Protein AF-A0A6C0D2P3-F1 (afdb_monomer_lite)

Radius of gyration: 23.9 Å; chains: 1; bounding box: 103×38×56 Å

Foldseek 3Di:
DVVVLVVQVVCCVQFQKDKQQDDDPVLLVQCVVQDDPQKGFVQSNVCSCPVPNVVRHSFDAKDFFKKAKAKPDDQLVLLAWDFQKDAQEPDQAAQWKKKKAWQAWFKKKWQTPQRGPPDPDLVNSVVRIDIDTDHGGMMMMGGRRIIMHTADPDPDPITIMMMTGRMGSHPVSCVVALVQEEEEAPADPDDDPSVPSVVQRVPVVSSVVNRSVCSVCNSVVNNCLVVLRDADSVSNHNHMYGYDHAAEDEDDNRDMDGHGHIYTDDDHHYDYHDSVVSVVVVVVVVVVVVVVVVVVVVVVVVVDPDPDDDPDDD

Secondary structure (DSSP, 8-state):
-HHHHHHHHHHHHHHSEEEEE---HHHHHHHHHTEETTEEEHHHHHHHIIIIIGGGSS-SS-B-SEEEEEES---GGGGS-B-SSEE-SS-SS-S-EEEEEESS-EEEEE-TTTTSSS---HHHHHHT-EEEEE-TTEEEEEETTS-EEEE-----S--EEEEEEEEBSSHHHHHHHGGGEEEEE---SS---HHHHHHHHTSHHHHHHHHHHHHHHHHTT-HHHHTT-PPPHHHHTT-EEEEE-S-EEE--TT-EEETT-EEE-S--EEEE--HHHHHHHHHHHHHHHHHHHHHHHHHHHHH-----------

pLDDT: mean 83.16, std 13.75, range [44.44, 97.75]

Structure (mmCIF, N/CA/C/O backbone):
data_AF-A0A6C0D2P3-F1
#
_entry.id   AF-A0A6C0D2P3-F1
#
loop_
_atom_site.group_PDB
_atom_site.id
_atom_site.type_symbol
_atom_site.label_atom_id
_atom_site.label_alt_id
_atom_site.label_comp_id
_atom_site.label_asym_id
_atom_site.label_entity_id
_atom_site.label_seq_id
_atom_site.pdbx_PDB_ins_code
_atom_site.Cartn_x
_atom_site.Cartn_y
_atom_site.Cartn_z
_atom_site.occupancy
_atom_site.B_iso_or_equiv
_atom_site.auth_seq_id
_atom_site.auth_comp_id
_atom_site.auth_asym_id
_atom_site.auth_atom_id
_atom_site.pdbx_PDB_model_num
ATOM 1 N N . MET A 1 1 ? -29.251 4.989 -2.267 1.00 52.31 1 MET A N 1
ATOM 2 C CA . MET A 1 1 ? -28.031 4.240 -1.897 1.00 52.31 1 MET A CA 1
ATOM 3 C C . MET A 1 1 ? -27.297 3.735 -3.136 1.00 52.31 1 MET A C 1
ATOM 5 O O . MET A 1 1 ? -26.172 4.167 -3.321 1.00 52.31 1 MET A O 1
ATOM 9 N N . ILE A 1 2 ? -27.954 3.018 -4.060 1.00 51.31 2 ILE A N 1
ATOM 10 C CA . ILE A 1 2 ? -27.353 2.500 -5.317 1.00 51.31 2 ILE A CA 1
ATOM 11 C C . ILE A 1 2 ? -26.638 3.572 -6.176 1.00 51.31 2 ILE A C 1
ATOM 13 O O . ILE A 1 2 ? -25.577 3.322 -6.739 1.00 51.31 2 ILE A O 1
ATOM 17 N N . SER A 1 3 ? -27.172 4.797 -6.269 1.00 58.03 3 SER A N 1
ATOM 18 C CA . SER A 1 3 ? -26.536 5.876 -7.046 1.00 58.03 3 SER A CA 1
ATOM 19 C C . SER A 1 3 ? -25.219 6.385 -6.449 1.00 58.03 3 SER A C 1
ATOM 21 O O . SER A 1 3 ? -24.382 6.892 -7.187 1.00 58.03 3 SER A O 1
ATOM 23 N N . ASN A 1 4 ? -25.027 6.258 -5.132 1.00 66.56 4 ASN A N 1
ATOM 24 C CA . ASN A 1 4 ? -23.828 6.740 -4.447 1.00 66.56 4 ASN A CA 1
ATOM 25 C C . ASN A 1 4 ? -22.686 5.715 -4.531 1.00 66.56 4 ASN A C 1
ATOM 27 O O . ASN A 1 4 ? -21.549 6.089 -4.789 1.00 66.56 4 ASN A O 1
ATOM 31 N N . GLU A 1 5 ? -23.005 4.424 -4.410 1.00 70.25 5 GLU A N 1
ATOM 32 C CA . GLU A 1 5 ? -22.042 3.324 -4.582 1.00 70.25 5 GLU A CA 1
ATOM 33 C C . GLU A 1 5 ? -21.473 3.292 -6.005 1.00 70.25 5 GLU A C 1
ATOM 35 O O . GLU A 1 5 ? -20.258 3.248 -6.190 1.00 70.25 5 GLU A O 1
ATOM 40 N N . ASN A 1 6 ? -22.338 3.423 -7.018 1.00 75.31 6 ASN A N 1
ATOM 41 C CA . ASN A 1 6 ? -21.899 3.493 -8.412 1.00 75.31 6 ASN A CA 1
ATOM 42 C C . ASN A 1 6 ? -20.972 4.693 -8.664 1.00 75.31 6 ASN A C 1
ATOM 44 O O . ASN A 1 6 ? -19.999 4.574 -9.406 1.00 75.31 6 ASN A O 1
ATOM 48 N N . ASN A 1 7 ? -21.231 5.835 -8.021 1.00 83.25 7 ASN A N 1
ATOM 49 C CA . ASN A 1 7 ? -20.354 7.000 -8.119 1.00 83.25 7 ASN A CA 1
ATOM 50 C C . ASN A 1 7 ? -18.993 6.753 -7.451 1.00 83.25 7 ASN A C 1
ATOM 52 O O . ASN A 1 7 ? -17.970 7.062 -8.054 1.00 83.25 7 ASN A O 1
ATOM 56 N N . GLN A 1 8 ? -18.958 6.137 -6.267 1.00 86.50 8 GLN A N 1
ATOM 57 C CA . GLN A 1 8 ? -17.707 5.814 -5.567 1.00 86.50 8 GLN A CA 1
ATOM 58 C C . GLN A 1 8 ? -16.847 4.801 -6.336 1.00 86.50 8 GLN A C 1
ATOM 60 O O . GLN A 1 8 ? -15.631 4.961 -6.431 1.00 86.50 8 GLN A O 1
ATOM 65 N N . ILE A 1 9 ? -17.462 3.779 -6.937 1.00 86.81 9 ILE A N 1
ATOM 66 C CA . ILE A 1 9 ? -16.747 2.817 -7.789 1.00 86.81 9 ILE A CA 1
ATOM 67 C C . ILE A 1 9 ? -16.190 3.515 -9.038 1.00 86.81 9 ILE A C 1
ATOM 69 O O . ILE A 1 9 ? -15.047 3.274 -9.429 1.00 86.81 9 ILE A O 1
ATOM 73 N N . ASN A 1 10 ? -16.959 4.422 -9.647 1.00 86.81 10 ASN A N 1
ATOM 74 C CA . ASN A 1 10 ? -16.486 5.210 -10.785 1.00 86.81 10 ASN A CA 1
ATOM 75 C C . ASN A 1 10 ? -15.302 6.115 -10.410 1.00 86.81 10 ASN A C 1
ATOM 77 O O . ASN A 1 10 ? -14.339 6.204 -11.172 1.00 86.81 10 ASN A O 1
ATOM 81 N N . GLU A 1 11 ? -15.331 6.748 -9.235 1.00 88.94 11 GLU A N 1
ATOM 82 C CA . GLU A 1 11 ? -14.204 7.535 -8.720 1.00 88.94 11 GLU A CA 1
ATOM 83 C C . GLU A 1 11 ? -12.962 6.669 -8.474 1.00 88.94 11 GLU A C 1
ATOM 85 O O . GLU A 1 11 ? -11.873 7.033 -8.922 1.00 88.94 11 GLU A O 1
ATOM 90 N N . LEU A 1 12 ? -13.117 5.491 -7.859 1.00 91.81 12 LEU A N 1
ATOM 91 C CA . LEU A 1 12 ? -12.025 4.526 -7.692 1.00 91.81 12 LEU A CA 1
ATOM 92 C C . LEU A 1 12 ? -11.403 4.127 -9.033 1.00 91.81 12 LEU A C 1
ATOM 94 O O . LEU A 1 12 ? -10.182 4.053 -9.147 1.00 91.81 12 LEU A O 1
ATOM 98 N N . ASN A 1 13 ? -12.224 3.884 -10.053 1.00 88.62 13 ASN A N 1
ATOM 99 C CA . ASN A 1 13 ? -11.738 3.472 -11.367 1.00 88.62 13 ASN A CA 1
ATOM 100 C C . ASN A 1 13 ? -10.995 4.603 -12.091 1.00 88.62 13 ASN A C 1
ATOM 102 O O . ASN A 1 13 ? -9.934 4.361 -12.671 1.00 88.62 13 ASN A O 1
ATOM 106 N N . ASN A 1 14 ? -11.514 5.831 -12.022 1.00 87.94 14 ASN A N 1
ATOM 107 C CA . ASN A 1 14 ? -10.971 6.977 -12.752 1.00 87.94 14 ASN A CA 1
ATOM 108 C C . ASN A 1 14 ? -9.787 7.632 -12.031 1.00 87.94 14 ASN A C 1
ATOM 110 O O . ASN A 1 14 ? -8.723 7.813 -12.621 1.00 87.94 14 ASN A O 1
ATOM 114 N N . ASN A 1 15 ? -9.955 7.963 -10.751 1.00 90.81 15 ASN A N 1
ATOM 115 C CA . ASN A 1 15 ? -8.961 8.701 -9.968 1.00 90.81 15 ASN A CA 1
ATOM 116 C C . ASN A 1 15 ? -7.997 7.771 -9.230 1.00 90.81 15 ASN A C 1
ATOM 118 O O . ASN A 1 15 ? -6.890 8.179 -8.878 1.00 90.81 15 ASN A O 1
ATOM 122 N N . GLY A 1 16 ? -8.405 6.519 -9.010 1.00 94.44 16 GLY A N 1
ATOM 123 C CA . GLY A 1 16 ? -7.619 5.529 -8.284 1.00 94.44 16 GLY A CA 1
ATOM 124 C C . GLY A 1 16 ? -7.839 5.556 -6.777 1.00 94.44 16 GLY A C 1
ATOM 125 O O . GLY A 1 16 ? -7.216 4.753 -6.092 1.00 94.44 16 GLY A O 1
ATOM 126 N N . TYR A 1 17 ? -8.685 6.444 -6.243 1.00 96.62 17 TYR A N 1
ATOM 127 C CA . TYR A 1 17 ? -8.957 6.542 -4.807 1.00 96.62 17 TYR A CA 1
ATOM 128 C C . TYR A 1 17 ? -10.324 7.166 -4.493 1.00 96.62 17 TYR A C 1
ATOM 130 O O . TYR A 1 17 ? -10.870 7.905 -5.310 1.00 96.62 17 TYR A O 1
ATOM 138 N N . ILE A 1 18 ? -10.826 6.899 -3.284 1.00 96.06 18 ILE A N 1
ATOM 139 C CA . ILE A 1 18 ? -11.987 7.545 -2.651 1.00 96.06 18 ILE A CA 1
ATOM 140 C C . ILE A 1 18 ? -11.742 7.750 -1.152 1.00 96.06 18 ILE A C 1
ATOM 142 O O . ILE A 1 18 ? -10.929 7.054 -0.538 1.00 96.06 18 ILE A O 1
ATOM 146 N N . ILE A 1 19 ? -12.490 8.679 -0.552 1.00 94.56 19 ILE A N 1
ATOM 147 C CA . ILE A 1 19 ? -12.529 8.895 0.900 1.00 94.56 19 ILE A CA 1
ATOM 148 C C . ILE A 1 19 ? -13.936 8.587 1.408 1.00 94.56 19 ILE A C 1
ATOM 150 O O . ILE A 1 19 ? -14.927 9.105 0.896 1.00 94.56 19 ILE A O 1
ATOM 154 N N . ILE A 1 20 ? -14.008 7.776 2.453 1.00 92.56 20 ILE A N 1
ATOM 155 C CA . ILE A 1 20 ? -15.227 7.332 3.112 1.00 92.56 20 ILE A CA 1
ATOM 156 C C . ILE A 1 20 ? -15.177 7.839 4.559 1.00 92.56 20 ILE A C 1
ATOM 158 O O . ILE A 1 20 ? -14.355 7.407 5.363 1.00 92.56 20 ILE A O 1
ATOM 162 N N . LYS A 1 21 ? -16.041 8.800 4.892 1.00 80.12 21 LYS A N 1
ATOM 163 C CA . LYS A 1 21 ? -16.046 9.487 6.195 1.00 80.12 21 LYS A CA 1
ATOM 164 C C . LYS A 1 21 ? -17.095 8.884 7.123 1.00 80.12 21 LYS A C 1
ATOM 166 O O . LYS A 1 21 ? -18.214 9.396 7.183 1.00 80.12 21 LYS A O 1
ATOM 171 N N . THR A 1 22 ? -16.797 7.750 7.760 1.00 75.00 22 THR A N 1
ATOM 172 C CA . THR A 1 22 ? -17.884 6.895 8.280 1.00 75.00 22 THR A CA 1
ATOM 173 C C . THR A 1 22 ? -17.711 6.269 9.653 1.00 75.00 22 THR A C 1
ATOM 175 O O . THR A 1 22 ? -18.726 5.804 10.171 1.00 75.00 22 THR A O 1
ATOM 178 N N . LEU A 1 23 ? -16.517 6.214 10.258 1.00 93.19 23 LEU A N 1
ATOM 179 C CA . LEU A 1 23 ? -16.415 5.545 11.559 1.00 93.19 23 LEU A CA 1
ATOM 180 C C . LEU A 1 23 ? -16.938 6.412 12.708 1.00 93.19 23 LEU A C 1
ATOM 182 O O . LEU A 1 23 ? -16.449 7.520 12.948 1.00 93.19 23 LEU A O 1
ATOM 186 N N . SER A 1 24 ? -17.886 5.868 13.469 1.00 94.44 24 SER A N 1
ATOM 187 C CA . SER A 1 24 ? -18.382 6.460 14.710 1.00 94.44 24 SER A CA 1
ATOM 188 C C . SER A 1 24 ? -17.281 6.512 15.775 1.00 94.44 24 SER A C 1
ATOM 190 O O . SER A 1 24 ? -16.264 5.820 15.700 1.00 94.44 24 SER A O 1
ATOM 192 N N . LYS A 1 25 ? -17.478 7.317 16.823 1.00 94.62 25 LYS A N 1
ATOM 193 C CA . LYS A 1 25 ? -16.515 7.393 17.934 1.00 94.62 25 LYS A CA 1
ATOM 194 C C . LYS A 1 25 ? -16.388 6.065 18.683 1.00 94.62 25 LYS A C 1
ATOM 196 O O . LYS A 1 25 ? -15.322 5.763 19.212 1.00 94.62 25 LYS A O 1
ATOM 201 N N . GLU A 1 26 ? -17.463 5.295 18.764 1.00 95.88 26 GLU A N 1
ATOM 202 C CA . GLU A 1 26 ? -17.512 3.972 19.381 1.00 95.88 26 GLU A CA 1
ATOM 203 C C . GLU A 1 26 ? -16.733 2.958 18.541 1.00 95.88 26 GLU A C 1
ATOM 205 O O . GLU A 1 26 ? -15.882 2.256 19.083 1.00 95.88 26 GLU A O 1
ATOM 210 N N . GLU A 1 27 ? -16.943 2.957 17.221 1.00 96.31 27 GLU A N 1
ATOM 211 C CA . GLU A 1 27 ? -16.191 2.120 16.277 1.00 96.31 27 GLU A CA 1
ATOM 212 C C . GLU A 1 27 ? -14.689 2.453 16.339 1.00 96.31 27 GLU A C 1
ATOM 214 O O . GLU A 1 27 ? -13.846 1.564 16.455 1.00 96.31 27 GLU A O 1
ATOM 219 N N . GLN A 1 28 ? -14.337 3.744 16.380 1.00 95.88 28 GLN A N 1
ATOM 220 C CA . GLN A 1 28 ? -12.952 4.191 16.559 1.00 95.88 28 GLN A CA 1
ATOM 221 C C . GLN A 1 28 ? -12.351 3.709 17.888 1.00 95.88 28 GLN A C 1
ATOM 223 O O . GLN A 1 28 ? -11.219 3.227 17.912 1.00 95.88 28 GLN A O 1
ATOM 228 N N . LYS A 1 29 ? -13.089 3.803 19.004 1.00 95.88 29 LYS A N 1
ATOM 229 C CA . LYS A 1 29 ? -12.637 3.286 20.309 1.00 95.88 29 LYS A CA 1
ATOM 230 C C . LYS A 1 29 ? -12.406 1.778 20.269 1.00 95.88 29 LYS A C 1
ATOM 232 O O . LYS A 1 29 ? -11.424 1.317 20.847 1.00 95.88 29 LYS A O 1
ATOM 237 N N . TYR A 1 30 ? -13.270 1.031 19.583 1.00 96.31 30 TYR A N 1
ATOM 238 C CA . TYR A 1 30 ? -13.096 -0.407 19.399 1.00 96.31 30 TYR A CA 1
ATOM 239 C C . TYR A 1 30 ? -11.808 -0.708 18.623 1.00 96.31 30 TYR A C 1
ATOM 241 O O . TYR A 1 30 ? -10.950 -1.435 19.126 1.00 96.31 30 TYR A O 1
ATOM 249 N N . GLY A 1 31 ? -11.605 -0.078 17.461 1.00 94.75 31 GLY A N 1
ATOM 250 C CA . GLY A 1 31 ? -10.377 -0.238 16.674 1.00 94.75 31 GLY A CA 1
ATOM 251 C C . GLY A 1 31 ? -9.113 0.105 17.472 1.00 94.75 31 GLY A C 1
ATOM 252 O O . GLY A 1 31 ? -8.130 -0.634 17.448 1.00 94.75 31 GLY A O 1
ATOM 253 N N . LEU A 1 32 ? -9.162 1.169 18.278 1.00 94.88 32 LEU A N 1
ATOM 254 C CA . LEU A 1 32 ? -8.065 1.555 19.167 1.00 94.88 32 LEU A CA 1
ATOM 255 C C . LEU A 1 32 ? -7.811 0.554 20.301 1.00 94.88 32 LEU A C 1
ATOM 257 O O . LEU A 1 32 ? -6.662 0.403 20.714 1.00 94.88 32 LEU A O 1
ATOM 261 N N . SER A 1 33 ? -8.841 -0.141 20.789 1.00 95.19 33 SER A N 1
ATOM 262 C CA . SER A 1 33 ? -8.709 -1.130 21.869 1.00 95.19 33 SER A CA 1
ATOM 263 C C . SER A 1 33 ? -7.913 -2.377 21.465 1.00 95.19 33 SER A C 1
ATOM 265 O O . SER A 1 33 ? -7.391 -3.086 22.327 1.00 95.19 33 SER A O 1
ATOM 267 N N . CYS A 1 34 ? -7.757 -2.606 20.155 1.00 94.38 34 CYS A N 1
ATOM 268 C CA . CYS A 1 34 ? -6.918 -3.668 19.607 1.00 94.38 34 CYS A CA 1
ATOM 269 C C . CYS A 1 34 ? -5.431 -3.439 19.931 1.00 94.38 34 CYS A C 1
ATOM 271 O O . CYS A 1 34 ? -4.660 -4.392 19.981 1.00 94.38 34 CYS A O 1
ATOM 273 N N . MET A 1 35 ? -5.012 -2.187 20.159 1.00 92.31 35 MET A N 1
ATOM 274 C CA . MET A 1 35 ? -3.637 -1.835 20.518 1.00 92.31 35 MET A CA 1
ATOM 275 C C . MET A 1 35 ? -3.473 -1.767 22.039 1.00 92.31 35 MET A C 1
ATOM 277 O O . MET A 1 35 ? -4.061 -0.918 22.709 1.00 92.31 35 MET A O 1
ATOM 281 N N . LYS A 1 36 ? -2.610 -2.626 22.584 1.00 87.38 36 LYS A N 1
ATOM 282 C CA . LYS A 1 36 ? -2.248 -2.682 24.005 1.00 87.38 36 LYS A CA 1
ATOM 283 C C . LYS A 1 36 ? -0.751 -2.385 24.129 1.00 87.38 36 LYS A C 1
ATOM 285 O O . LYS A 1 36 ? 0.077 -3.279 23.996 1.00 87.38 36 LYS A O 1
ATOM 290 N N . HIS A 1 37 ? -0.405 -1.119 24.370 1.00 83.69 37 HIS A N 1
ATOM 291 C CA . HIS A 1 37 ? 0.981 -0.623 24.361 1.00 83.69 37 HIS A CA 1
ATOM 292 C C . HIS A 1 37 ? 1.700 -0.870 23.018 1.00 83.69 37 HIS A C 1
ATOM 294 O O . HIS A 1 37 ? 1.317 -0.289 22.002 1.00 83.69 37 HIS A O 1
ATOM 300 N N . ASP A 1 38 ? 2.756 -1.685 23.009 1.00 85.00 38 ASP A N 1
ATOM 301 C CA . ASP A 1 38 ? 3.519 -2.085 21.826 1.00 85.00 38 ASP A CA 1
ATOM 302 C C . ASP A 1 38 ? 2.983 -3.365 21.168 1.00 85.00 38 ASP A C 1
ATOM 304 O O . ASP A 1 38 ? 3.493 -3.764 20.121 1.00 85.00 38 ASP A O 1
ATOM 308 N N . MET A 1 39 ? 1.935 -3.965 21.738 1.00 91.25 39 MET A N 1
ATOM 309 C CA . MET A 1 39 ? 1.292 -5.184 21.259 1.00 91.25 39 MET A CA 1
ATOM 310 C C . MET A 1 39 ? -0.069 -4.893 20.617 1.00 91.25 39 MET A C 1
ATOM 312 O O . MET A 1 39 ? -0.726 -3.886 20.894 1.00 91.25 39 MET A O 1
ATOM 316 N N . VAL A 1 40 ? -0.507 -5.809 19.765 1.00 92.81 40 VAL A N 1
ATOM 317 C CA . VAL A 1 40 ? -1.776 -5.786 19.046 1.00 92.81 40 VAL A CA 1
ATOM 318 C C . VAL A 1 40 ? -2.466 -7.124 19.239 1.00 92.81 40 VAL A C 1
ATOM 320 O O . VAL A 1 40 ? -1.869 -8.176 19.029 1.00 92.81 40 VAL A O 1
ATOM 323 N N . ASP A 1 41 ? -3.733 -7.061 19.622 1.00 95.50 41 ASP A N 1
ATOM 324 C CA . ASP A 1 41 ? -4.646 -8.192 19.658 1.00 95.50 41 ASP A CA 1
ATOM 325 C C . ASP A 1 41 ? -5.250 -8.386 18.263 1.00 95.50 41 ASP A C 1
ATOM 327 O O . ASP A 1 41 ? -6.151 -7.653 17.847 1.00 95.50 41 ASP A O 1
ATOM 331 N N . TYR A 1 42 ? -4.705 -9.334 17.500 1.00 94.56 42 TYR A N 1
ATOM 332 C CA . TYR A 1 42 ? -5.091 -9.528 16.102 1.00 94.56 42 TYR A CA 1
ATOM 333 C C . TYR A 1 42 ? -6.443 -10.220 15.949 1.00 94.56 42 TYR A C 1
ATOM 335 O O . TYR A 1 42 ? -7.042 -10.139 14.879 1.00 94.56 42 TYR A O 1
ATOM 343 N N . THR A 1 43 ? -6.953 -10.842 17.013 1.00 94.56 43 THR A N 1
ATOM 344 C CA . THR A 1 43 ? -8.321 -11.371 17.039 1.00 94.56 43 THR A CA 1
ATOM 345 C C . THR A 1 43 ? -9.312 -10.219 17.075 1.00 94.56 43 THR A C 1
ATOM 347 O O . THR A 1 43 ? -10.162 -10.112 16.195 1.00 94.56 43 THR A O 1
ATOM 350 N N . LEU A 1 44 ? -9.126 -9.283 18.015 1.00 96.12 44 LEU A N 1
ATOM 351 C CA . LEU A 1 44 ? -9.937 -8.065 18.070 1.00 96.12 44 LEU A CA 1
ATOM 352 C C . LEU A 1 44 ? -9.789 -7.225 16.800 1.00 96.12 44 LEU A C 1
ATOM 354 O O . LEU A 1 44 ? -10.783 -6.688 16.311 1.00 96.12 44 LEU A O 1
ATOM 358 N N . LEU A 1 45 ? -8.575 -7.143 16.242 1.00 96.56 45 LEU A N 1
ATOM 359 C CA . LEU A 1 45 ? -8.344 -6.427 14.990 1.00 96.56 45 LEU A CA 1
ATOM 360 C C . LEU A 1 45 ? -9.109 -7.060 13.827 1.00 96.56 45 LEU A C 1
ATOM 362 O O . LEU A 1 45 ? -9.692 -6.330 13.031 1.00 96.56 45 LEU A O 1
ATOM 366 N N . LYS A 1 46 ? -9.122 -8.394 13.726 1.00 96.19 46 LYS A N 1
ATOM 367 C CA . LYS A 1 46 ? -9.873 -9.095 12.684 1.00 96.19 46 LYS A CA 1
ATOM 368 C C . LYS A 1 46 ? -11.369 -8.811 12.804 1.00 96.19 46 LYS A C 1
ATOM 370 O O . LYS A 1 46 ? -11.966 -8.383 11.825 1.00 96.19 46 LYS A O 1
ATOM 375 N N . SER A 1 47 ? -11.942 -8.945 14.002 1.00 96.75 47 SER A N 1
ATOM 376 C CA . SER A 1 47 ? -13.347 -8.584 14.245 1.00 96.75 47 SER A CA 1
ATOM 377 C C . SER A 1 47 ? -13.624 -7.117 13.913 1.00 96.75 47 SER A C 1
ATOM 379 O O . SER A 1 47 ? -14.628 -6.802 13.291 1.00 96.75 47 SER A O 1
ATOM 381 N N . PHE A 1 48 ? -12.714 -6.199 14.257 1.00 97.62 48 PHE A N 1
ATOM 382 C CA . PHE A 1 48 ? -12.861 -4.796 13.869 1.00 97.62 48 PHE A CA 1
ATOM 383 C C . PHE A 1 48 ? -12.918 -4.615 12.345 1.00 97.62 48 PHE A C 1
ATOM 385 O O . PHE A 1 48 ? -13.766 -3.874 11.843 1.00 97.62 48 PHE A O 1
ATOM 392 N N . ILE A 1 49 ? -12.011 -5.281 11.620 1.00 97.62 49 ILE A N 1
ATOM 393 C CA . ILE A 1 49 ? -11.949 -5.220 10.159 1.00 97.62 49 ILE A CA 1
ATOM 394 C C . ILE A 1 49 ? -13.263 -5.729 9.558 1.00 97.62 49 ILE A C 1
ATOM 396 O O . ILE A 1 49 ? -13.884 -5.020 8.767 1.00 97.62 49 ILE A O 1
ATOM 400 N N . ASP A 1 50 ? -13.696 -6.919 9.964 1.00 96.62 50 ASP A N 1
ATOM 401 C CA . ASP A 1 50 ? -14.836 -7.608 9.362 1.00 96.62 50 ASP A CA 1
ATOM 402 C C . ASP A 1 50 ? -16.180 -6.962 9.728 1.00 96.62 50 ASP A C 1
ATOM 404 O O . ASP A 1 50 ? -17.032 -6.787 8.858 1.00 96.62 50 ASP A O 1
ATOM 408 N N . ASP A 1 51 ? -16.359 -6.557 10.988 1.00 96.06 51 ASP A N 1
ATOM 409 C CA . ASP A 1 51 ? -17.667 -6.139 11.505 1.00 96.06 51 ASP A CA 1
ATOM 410 C C . ASP A 1 51 ? -17.922 -4.630 11.364 1.00 96.06 51 ASP A C 1
ATOM 412 O O . ASP A 1 51 ? -19.075 -4.198 11.307 1.00 96.06 51 ASP A O 1
ATOM 416 N N . TYR A 1 52 ? -16.866 -3.806 11.307 1.00 95.81 52 TYR A N 1
ATOM 417 C CA . TYR A 1 52 ? -17.001 -2.341 11.340 1.00 95.81 52 TYR A CA 1
ATOM 418 C C . TYR A 1 52 ? -16.324 -1.616 10.181 1.00 95.81 52 TYR A C 1
ATOM 420 O O . TYR A 1 52 ? -16.833 -0.584 9.745 1.00 95.81 52 TYR A O 1
ATOM 428 N N . PHE A 1 53 ? -15.188 -2.110 9.687 1.00 96.25 53 PHE A N 1
ATOM 429 C CA . PHE A 1 53 ? -14.410 -1.424 8.652 1.00 96.25 53 PHE A CA 1
ATOM 430 C C . PHE A 1 53 ? -14.851 -1.805 7.232 1.00 96.25 53 PHE A C 1
ATOM 432 O O . PHE A 1 53 ? -15.247 -0.926 6.465 1.00 96.25 53 PHE A O 1
ATOM 439 N N . LEU A 1 54 ? -14.827 -3.097 6.879 1.00 95.75 54 LEU A N 1
ATOM 440 C CA . LEU A 1 54 ? -15.214 -3.580 5.547 1.00 95.75 54 LEU A CA 1
ATOM 441 C C . LEU A 1 54 ? -16.658 -3.220 5.163 1.00 95.75 54 LEU A C 1
ATOM 443 O O . LEU A 1 54 ? -16.847 -2.797 4.022 1.00 95.75 54 LEU A O 1
ATOM 447 N N . PRO A 1 55 ? -17.658 -3.260 6.070 1.00 94.75 55 PRO A N 1
ATOM 448 C CA . PRO A 1 55 ? -19.029 -2.873 5.734 1.00 94.75 55 PRO A CA 1
ATOM 449 C C . PRO A 1 55 ? -19.202 -1.406 5.309 1.00 94.75 55 PRO A C 1
ATOM 451 O O . PRO A 1 55 ? -20.269 -1.035 4.827 1.00 94.75 55 PRO A O 1
ATOM 454 N N . LYS A 1 56 ? -18.194 -0.542 5.508 1.00 94.25 56 LYS A N 1
ATOM 455 C CA . LYS A 1 56 ? -18.231 0.859 5.052 1.00 94.25 56 LYS A CA 1
ATOM 456 C C . LYS A 1 56 ? -17.699 1.036 3.629 1.00 94.25 56 LYS A C 1
ATOM 458 O O . LYS A 1 56 ? -17.891 2.100 3.047 1.00 94.25 56 LYS A O 1
ATOM 463 N N . ILE A 1 57 ? -16.995 0.043 3.091 1.00 94.19 57 ILE A N 1
ATOM 464 C CA . ILE A 1 57 ? -16.371 0.094 1.767 1.00 94.19 57 ILE A CA 1
ATOM 465 C C . ILE A 1 57 ? -17.415 -0.318 0.714 1.00 94.19 57 ILE A C 1
ATOM 467 O O . ILE A 1 57 ? -18.165 -1.258 0.964 1.00 94.19 57 ILE A O 1
ATOM 471 N N . PRO A 1 58 ? -17.484 0.331 -0.469 1.00 92.50 58 PRO A N 1
ATOM 472 C CA . PRO A 1 58 ? -18.501 0.056 -1.494 1.00 92.50 58 PRO A CA 1
ATOM 473 C C . PRO A 1 58 ? -18.215 -1.230 -2.294 1.00 92.50 58 PRO A C 1
ATOM 475 O O . PRO A 1 58 ? -18.304 -1.248 -3.520 1.00 92.50 58 PRO A O 1
ATOM 478 N N . PHE A 1 59 ? -17.815 -2.301 -1.612 1.00 93.94 59 PHE A N 1
ATOM 479 C CA . PHE A 1 59 ? -17.516 -3.611 -2.182 1.00 93.94 59 PHE A CA 1
ATOM 480 C C . PHE A 1 59 ? -18.523 -4.630 -1.653 1.00 93.94 59 PHE A C 1
ATOM 482 O O . PHE A 1 59 ? -18.875 -4.607 -0.478 1.00 93.94 59 PHE A O 1
ATOM 489 N N . SER A 1 60 ? -19.006 -5.517 -2.521 1.00 91.12 60 SER A N 1
ATOM 490 C CA . SER A 1 60 ? -20.132 -6.397 -2.191 1.00 91.12 60 SER A CA 1
ATOM 491 C C . SER A 1 60 ? -19.739 -7.643 -1.392 1.00 91.12 60 SER A C 1
ATOM 493 O O . SER A 1 60 ? -20.546 -8.127 -0.609 1.00 91.12 60 SER A O 1
ATOM 495 N N . ASP A 1 61 ? -18.533 -8.180 -1.602 1.00 94.25 61 ASP A N 1
ATOM 496 C CA . ASP A 1 61 ? -17.987 -9.324 -0.846 1.00 94.25 61 ASP A CA 1
ATOM 497 C C . ASP A 1 61 ? -16.456 -9.187 -0.753 1.00 94.25 61 ASP A C 1
ATOM 499 O O . ASP A 1 61 ? -15.716 -9.890 -1.453 1.00 94.25 61 ASP A O 1
ATOM 503 N N . PRO A 1 62 ? -15.970 -8.188 0.008 1.00 95.12 62 PRO A N 1
ATOM 504 C CA . PRO A 1 62 ? -14.561 -7.846 0.029 1.00 95.12 62 PRO A CA 1
ATOM 505 C C . PRO A 1 62 ? -13.697 -8.931 0.675 1.00 95.12 62 PRO A C 1
ATOM 507 O O . PRO A 1 62 ? -14.031 -9.475 1.726 1.00 95.12 62 PRO A O 1
ATOM 510 N N . ILE A 1 63 ? -12.525 -9.185 0.091 1.00 95.31 63 ILE A N 1
ATOM 511 C CA . ILE A 1 63 ? -11.528 -10.122 0.633 1.00 95.31 63 ILE A CA 1
ATOM 512 C C . ILE A 1 63 ? -10.183 -9.445 0.668 1.00 95.31 63 ILE A C 1
ATOM 514 O O . ILE A 1 63 ? -9.748 -8.899 -0.337 1.00 95.31 63 ILE A O 1
ATOM 518 N N . TYR A 1 64 ? -9.499 -9.534 1.795 1.00 96.00 64 TYR A N 1
ATOM 519 C CA . TYR A 1 64 ? -8.151 -9.019 1.958 1.00 96.00 64 TYR A CA 1
ATOM 520 C C . TYR A 1 64 ? -7.187 -10.160 2.268 1.00 96.00 64 TYR A C 1
ATOM 522 O O . TYR A 1 64 ? -7.561 -11.161 2.885 1.00 96.00 64 TYR A O 1
ATOM 530 N N . LEU A 1 65 ? -5.933 -10.019 1.839 1.00 94.62 65 LEU A N 1
ATOM 531 C CA . LEU A 1 65 ? -4.908 -11.031 2.118 1.00 94.62 65 LEU A CA 1
ATOM 532 C C . LEU A 1 65 ? -4.125 -10.711 3.387 1.00 94.62 65 LEU A C 1
ATOM 534 O O . LEU A 1 65 ? -3.664 -11.615 4.085 1.00 94.62 65 LEU A O 1
ATOM 538 N N . LYS A 1 66 ? -3.973 -9.421 3.694 1.00 93.94 66 LYS A N 1
ATOM 539 C CA . LYS A 1 66 ? -3.052 -8.945 4.721 1.00 93.94 66 LYS A CA 1
ATOM 540 C C . LYS A 1 66 ? -3.584 -7.697 5.403 1.00 93.94 66 LYS A C 1
ATOM 542 O O . LYS A 1 66 ? -4.184 -6.837 4.763 1.00 93.94 66 LYS A O 1
ATOM 547 N N . ALA A 1 67 ? -3.298 -7.557 6.691 1.00 95.00 67 ALA A N 1
ATOM 548 C CA . ALA A 1 67 ? -3.512 -6.301 7.396 1.00 95.00 67 ALA A CA 1
ATOM 549 C C . ALA A 1 67 ? -2.349 -5.970 8.332 1.00 95.00 67 ALA A C 1
ATOM 551 O O . ALA A 1 67 ? -1.590 -6.839 8.766 1.00 95.00 67 ALA A O 1
ATOM 552 N N . ARG A 1 68 ? -2.220 -4.682 8.638 1.00 91.75 68 ARG A N 1
ATOM 553 C CA . ARG A 1 68 ? -1.256 -4.142 9.592 1.00 91.75 68 ARG A CA 1
ATOM 554 C C . ARG A 1 68 ? -1.885 -2.977 10.329 1.00 91.75 68 ARG A C 1
ATOM 556 O O . ARG A 1 68 ? -2.468 -2.099 9.705 1.00 91.75 68 ARG A O 1
ATOM 563 N N . ILE A 1 69 ? -1.691 -2.917 11.638 1.00 91.62 69 ILE A N 1
ATOM 564 C CA . ILE A 1 69 ? -1.944 -1.706 12.418 1.00 91.62 69 ILE A CA 1
ATOM 565 C C . ILE A 1 69 ? -0.630 -1.221 13.021 1.00 91.62 69 ILE A C 1
ATOM 567 O O . ILE A 1 69 ? 0.194 -2.017 13.483 1.00 91.62 69 ILE A O 1
ATOM 571 N N . SER A 1 70 ? -0.395 0.084 12.981 1.00 87.38 70 SER A N 1
ATOM 572 C CA . SER A 1 70 ? 0.822 0.692 13.513 1.00 87.38 70 SER A CA 1
ATOM 573 C C . SER A 1 70 ? 0.489 1.914 14.359 1.00 87.38 70 SER A C 1
ATOM 575 O O . SER A 1 70 ? -0.526 2.570 14.146 1.00 87.38 70 SER A O 1
ATOM 577 N N . ASN A 1 71 ? 1.354 2.209 15.332 1.00 86.62 71 ASN A N 1
ATOM 578 C CA . ASN A 1 71 ? 1.374 3.466 16.072 1.00 86.62 71 ASN A CA 1
ATOM 579 C C . ASN A 1 71 ? 2.804 4.018 16.044 1.00 86.62 71 ASN A C 1
ATOM 581 O O . ASN A 1 71 ? 3.732 3.292 16.401 1.00 86.62 71 ASN A O 1
ATOM 585 N N . ASN A 1 72 ? 2.992 5.267 15.607 1.00 73.38 72 ASN A N 1
ATOM 586 C CA . ASN A 1 72 ? 4.292 5.965 15.534 1.00 73.38 72 ASN A CA 1
ATOM 587 C C . ASN A 1 72 ? 5.379 5.296 14.680 1.00 73.38 72 ASN A C 1
ATOM 589 O O . ASN A 1 72 ? 6.521 5.743 14.664 1.00 73.38 72 ASN A O 1
ATOM 593 N N . ASN A 1 73 ? 5.020 4.270 13.918 1.00 58.97 73 ASN A N 1
ATOM 594 C CA . ASN A 1 73 ? 5.924 3.548 13.044 1.00 58.97 73 ASN A CA 1
ATOM 595 C C . ASN A 1 73 ? 5.387 3.621 11.623 1.00 58.97 73 ASN A C 1
ATOM 597 O O . ASN A 1 73 ? 4.845 2.652 11.102 1.00 58.97 73 ASN A O 1
ATOM 601 N N . ASN A 1 74 ? 5.571 4.769 10.980 1.00 52.62 74 ASN A N 1
ATOM 602 C CA . ASN A 1 74 ? 5.750 4.728 9.541 1.00 52.62 74 ASN A CA 1
ATOM 603 C C . ASN A 1 74 ? 7.243 4.566 9.314 1.00 52.62 74 ASN A C 1
ATOM 605 O O . ASN A 1 74 ? 8.040 5.420 9.709 1.00 52.62 74 ASN A O 1
ATOM 609 N N . SER A 1 75 ? 7.620 3.422 8.739 1.00 53.97 75 SER A N 1
ATOM 610 C CA . SER A 1 75 ? 8.982 3.232 8.273 1.00 53.97 75 SER A CA 1
ATOM 611 C C . SER A 1 75 ? 9.346 4.404 7.371 1.00 53.97 75 SER A C 1
ATOM 613 O O . SER A 1 75 ? 8.500 5.036 6.737 1.00 53.97 75 SER A O 1
ATOM 615 N N . THR A 1 76 ? 10.633 4.682 7.289 1.00 54.94 76 THR A N 1
ATOM 616 C CA . THR A 1 76 ? 11.183 5.625 6.326 1.00 54.94 76 THR A CA 1
ATOM 617 C C . THR A 1 76 ? 10.689 5.399 4.889 1.00 54.94 76 THR A C 1
ATOM 619 O O . THR A 1 76 ? 10.668 6.338 4.101 1.00 54.94 76 THR A O 1
ATOM 622 N N . ASP A 1 77 ? 10.235 4.183 4.565 1.00 55.91 77 ASP A N 1
ATOM 623 C CA . ASP A 1 77 ? 9.655 3.828 3.267 1.00 55.91 77 ASP A CA 1
ATOM 624 C C . ASP A 1 77 ? 8.300 4.506 3.026 1.00 55.91 77 ASP A C 1
ATOM 626 O O . ASP A 1 77 ? 8.020 4.922 1.907 1.00 55.91 77 ASP A O 1
ATOM 630 N N . ALA A 1 78 ? 7.496 4.715 4.072 1.00 69.44 78 ALA A N 1
ATOM 631 C CA . ALA A 1 78 ? 6.208 5.395 3.967 1.00 69.44 78 ALA A CA 1
ATOM 632 C C . ALA A 1 78 ? 6.337 6.915 3.737 1.00 69.44 78 ALA A C 1
ATOM 634 O O . ALA A 1 78 ? 5.334 7.567 3.460 1.00 69.44 78 ALA A O 1
ATOM 635 N N . ALA A 1 79 ? 7.545 7.484 3.850 1.00 76.62 79 ALA A N 1
ATOM 636 C CA . ALA A 1 79 ? 7.842 8.886 3.528 1.00 76.62 79 ALA A CA 1
ATOM 637 C C . ALA A 1 79 ? 8.182 9.114 2.045 1.00 76.62 79 ALA A C 1
ATOM 639 O O . ALA A 1 79 ? 8.297 10.260 1.597 1.00 76.62 79 ALA A O 1
ATOM 640 N N . VAL A 1 80 ? 8.378 8.032 1.288 1.00 83.50 80 VAL A N 1
ATOM 641 C CA . VAL A 1 80 ? 8.743 8.078 -0.127 1.00 83.50 80 VAL A CA 1
ATOM 642 C C . VAL A 1 80 ? 7.598 7.526 -0.968 1.00 83.50 80 VAL A C 1
ATOM 644 O O . VAL A 1 80 ? 6.967 6.546 -0.586 1.00 83.50 80 VAL A O 1
ATOM 647 N N . LEU A 1 81 ? 7.347 8.131 -2.127 1.00 88.12 81 LEU A N 1
ATOM 648 C CA . LEU A 1 81 ? 6.366 7.666 -3.097 1.00 88.12 81 LEU A CA 1
ATOM 649 C C . LEU A 1 81 ? 6.648 6.207 -3.476 1.00 88.12 81 LEU A C 1
ATOM 651 O O . LEU A 1 81 ? 7.748 5.833 -3.909 1.00 88.12 81 LEU A O 1
ATOM 655 N N . HIS A 1 82 ? 5.634 5.375 -3.290 1.00 89.56 82 HIS A N 1
ATOM 656 C CA . HIS A 1 82 ? 5.647 3.960 -3.622 1.00 89.56 82 HIS A CA 1
ATOM 657 C C . HIS A 1 82 ? 4.246 3.499 -4.016 1.00 89.56 82 HIS A C 1
ATOM 659 O O . HIS A 1 82 ? 3.268 4.207 -3.800 1.00 89.56 82 HIS A O 1
ATOM 665 N N . SER A 1 83 ? 4.180 2.317 -4.613 1.00 93.06 83 SER A N 1
ATOM 666 C CA . SER A 1 83 ? 2.941 1.576 -4.821 1.00 93.06 83 SER A CA 1
ATOM 667 C C . SER A 1 83 ? 3.024 0.311 -3.971 1.00 93.06 83 SER A C 1
ATOM 669 O O . SER A 1 83 ? 4.117 -0.249 -3.832 1.00 93.06 83 SER A O 1
ATOM 671 N N . ASP A 1 84 ? 1.904 -0.142 -3.412 1.00 93.56 84 ASP A N 1
ATOM 672 C CA . ASP A 1 84 ? 1.872 -1.382 -2.622 1.00 93.56 84 ASP A CA 1
ATOM 673 C C . ASP A 1 84 ? 2.078 -2.608 -3.521 1.00 93.56 84 ASP A C 1
ATOM 675 O O . ASP A 1 84 ? 2.712 -3.595 -3.130 1.00 93.56 84 ASP A O 1
ATOM 679 N N . ILE A 1 85 ? 1.569 -2.515 -4.755 1.00 94.56 85 ILE A N 1
ATOM 680 C CA . ILE A 1 85 ? 1.637 -3.546 -5.785 1.00 94.56 85 ILE A CA 1
ATOM 681 C C . ILE A 1 85 ? 2.150 -2.950 -7.098 1.00 94.56 85 ILE A C 1
ATOM 683 O O . ILE A 1 85 ? 1.792 -1.846 -7.505 1.00 94.56 85 ILE A O 1
ATOM 687 N N . TYR A 1 86 ? 2.960 -3.731 -7.806 1.00 94.19 86 TYR A N 1
ATOM 688 C CA . TYR A 1 86 ? 3.446 -3.444 -9.148 1.00 94.19 86 TYR A CA 1
ATOM 689 C C . TYR A 1 86 ? 2.773 -4.390 -10.151 1.00 94.19 86 TYR A C 1
ATOM 691 O O . TYR A 1 86 ? 2.833 -5.613 -10.002 1.00 94.19 86 TYR A O 1
ATOM 699 N N . ASN A 1 87 ? 2.121 -3.824 -11.170 1.00 94.94 87 ASN A N 1
ATOM 700 C CA . ASN A 1 87 ? 1.427 -4.574 -12.218 1.00 94.94 87 ASN A CA 1
ATOM 701 C C . ASN A 1 87 ? 2.384 -4.921 -13.373 1.00 94.94 87 ASN A C 1
ATOM 703 O O . ASN A 1 87 ? 2.885 -4.028 -14.048 1.00 94.94 87 ASN A O 1
ATOM 707 N N . TYR A 1 88 ? 2.613 -6.212 -13.620 1.00 94.19 88 TYR A N 1
ATOM 708 C CA . TYR A 1 88 ? 3.401 -6.717 -14.755 1.00 94.19 88 TYR A CA 1
ATOM 709 C C . TYR A 1 88 ? 2.561 -7.588 -15.702 1.00 94.19 88 TYR A C 1
ATOM 711 O O . TYR A 1 88 ? 3.087 -8.434 -16.437 1.00 94.19 88 TYR A O 1
ATOM 719 N N . THR A 1 89 ? 1.240 -7.419 -15.658 1.00 93.62 89 THR A N 1
ATOM 720 C CA . THR A 1 89 ? 0.297 -8.021 -16.604 1.00 93.62 89 THR A CA 1
ATOM 721 C C . THR A 1 89 ? 0.100 -7.119 -17.824 1.00 93.62 89 THR A C 1
ATOM 723 O O . THR A 1 89 ? 0.670 -6.034 -17.913 1.00 93.62 89 THR A O 1
ATOM 726 N N . SER A 1 90 ? -0.705 -7.573 -18.785 1.00 90.81 90 SER A N 1
ATOM 727 C CA . SER A 1 90 ? -1.201 -6.733 -19.882 1.00 90.81 90 SER A CA 1
ATOM 728 C C . SER A 1 90 ? -2.421 -5.891 -19.493 1.00 90.81 90 SER A C 1
ATOM 730 O O . SER A 1 90 ? -2.913 -5.136 -20.327 1.00 90.81 90 SER A O 1
ATOM 732 N N . GLU A 1 91 ? -2.933 -6.037 -18.267 1.00 92.44 91 GLU A N 1
ATOM 733 C CA . GLU A 1 91 ? -4.146 -5.355 -17.829 1.00 92.44 91 GLU A CA 1
ATOM 734 C C . GLU A 1 91 ? -3.887 -3.874 -17.575 1.00 92.44 91 GLU A C 1
ATOM 736 O O . GLU A 1 91 ? -2.900 -3.487 -16.941 1.00 92.44 91 GLU A O 1
ATOM 741 N N . ARG A 1 92 ? -4.823 -3.044 -18.039 1.00 92.06 92 ARG A N 1
ATOM 742 C CA . ARG A 1 92 ? -4.779 -1.588 -17.871 1.00 92.06 92 ARG A CA 1
ATOM 743 C C . ARG A 1 92 ? -4.913 -1.165 -16.407 1.00 92.06 92 ARG A C 1
ATOM 745 O O . ARG A 1 92 ? -4.281 -0.200 -15.995 1.00 92.06 92 ARG A O 1
ATOM 752 N N . THR A 1 93 ? -5.726 -1.869 -15.634 1.00 92.12 93 THR A N 1
ATOM 753 C CA . THR A 1 93 ? -5.914 -1.674 -14.192 1.00 92.12 93 THR A CA 1
ATOM 754 C C . THR A 1 93 ? -5.954 -3.037 -13.513 1.00 92.12 93 THR A C 1
ATOM 756 O O . THR A 1 93 ? -6.059 -4.065 -14.180 1.00 92.12 93 THR A O 1
ATOM 759 N N . ILE A 1 94 ? -5.853 -3.062 -12.184 1.00 94.00 94 ILE A N 1
ATOM 760 C CA . ILE A 1 94 ? -5.959 -4.304 -11.411 1.00 94.00 94 ILE A CA 1
ATOM 761 C C . ILE A 1 94 ? -7.082 -4.194 -10.376 1.00 94.00 94 ILE A C 1
ATOM 763 O O . ILE A 1 94 ? -7.268 -3.108 -9.819 1.00 94.00 94 ILE A O 1
ATOM 767 N N . PRO A 1 95 ? -7.797 -5.291 -10.067 1.00 94.00 95 PRO A N 1
ATOM 768 C CA . PRO A 1 95 ? -8.901 -5.294 -9.109 1.00 94.00 95 PRO A CA 1
ATOM 769 C C . PRO A 1 95 ? -8.407 -5.484 -7.664 1.00 94.00 95 PRO A C 1
ATOM 771 O O . PRO A 1 95 ? -8.990 -6.249 -6.903 1.00 94.00 95 PRO A O 1
ATOM 774 N N . MET A 1 96 ? -7.299 -4.834 -7.302 1.00 95.88 96 MET A N 1
ATOM 775 C CA . MET A 1 96 ? -6.717 -4.894 -5.961 1.00 95.88 96 MET A CA 1
ATOM 776 C C . MET A 1 96 ? -6.550 -3.492 -5.403 1.00 95.88 96 MET A C 1
ATOM 778 O O . MET A 1 96 ? -6.045 -2.591 -6.079 1.00 95.88 96 MET A O 1
ATOM 782 N N . TYR A 1 97 ? -6.957 -3.334 -4.153 1.00 97.75 97 TYR A N 1
ATOM 783 C CA . TYR A 1 97 ? -7.003 -2.062 -3.458 1.00 97.75 97 TYR A CA 1
ATOM 784 C C . TYR A 1 97 ? -6.288 -2.166 -2.112 1.00 97.75 97 TYR A C 1
ATOM 786 O O . TYR A 1 97 ? -6.099 -3.250 -1.561 1.00 97.75 97 TYR A O 1
ATOM 794 N N . THR A 1 98 ? -5.912 -1.015 -1.582 1.00 97.50 98 THR A N 1
ATOM 795 C CA . THR A 1 98 ? -5.498 -0.842 -0.197 1.00 97.50 98 THR A CA 1
ATOM 796 C C . THR A 1 98 ? -6.505 0.085 0.463 1.00 97.50 98 THR A C 1
ATOM 798 O O . THR A 1 98 ? -6.916 1.092 -0.119 1.00 97.50 98 THR A O 1
ATOM 801 N N . ALA A 1 99 ? -6.916 -0.258 1.678 1.00 97.69 99 ALA A N 1
ATOM 802 C CA . ALA A 1 99 ? -7.809 0.555 2.481 1.00 97.69 99 ALA A CA 1
ATOM 803 C C . ALA A 1 99 ? -7.116 0.947 3.792 1.00 97.69 99 ALA A C 1
ATOM 805 O O . ALA A 1 99 ? -6.605 0.095 4.520 1.00 97.69 99 ALA A O 1
ATOM 806 N N . LEU A 1 100 ? -7.080 2.245 4.088 1.00 96.25 100 LEU A N 1
ATOM 807 C CA . LEU A 1 100 ? -6.449 2.810 5.276 1.00 96.25 100 LEU A CA 1
ATOM 808 C C . LEU A 1 100 ? -7.507 3.434 6.182 1.00 96.25 100 LEU A C 1
ATOM 810 O O . LEU A 1 100 ? -8.297 4.242 5.708 1.00 96.25 100 LEU A O 1
ATOM 814 N N . CYS A 1 101 ? -7.483 3.130 7.478 1.00 95.94 101 CYS A N 1
ATOM 815 C CA . CYS A 1 101 ? -8.234 3.864 8.499 1.00 95.94 101 CYS A CA 1
ATOM 816 C C . CYS A 1 101 ? -7.264 4.633 9.388 1.00 95.94 101 CYS A C 1
ATOM 818 O O . CYS A 1 101 ? -6.407 4.030 10.042 1.00 95.94 101 CYS A O 1
ATOM 820 N N . TYR A 1 102 ? -7.436 5.949 9.470 1.00 92.38 102 TYR A N 1
ATOM 821 C CA . TYR A 1 102 ? -6.653 6.795 10.363 1.00 92.38 102 TYR A CA 1
ATOM 822 C C . TYR A 1 102 ? -7.417 7.047 11.662 1.00 92.38 102 TYR A C 1
ATOM 824 O O . TYR A 1 102 ? -8.551 7.509 11.641 1.00 92.38 102 TYR A O 1
ATOM 832 N N . PHE A 1 103 ? -6.800 6.758 12.809 1.00 93.19 103 PHE A N 1
ATOM 833 C CA . PHE A 1 103 ? -7.382 7.049 14.132 1.00 93.19 103 PHE A CA 1
ATOM 834 C C . PHE A 1 103 ? -6.872 8.367 14.731 1.00 93.19 103 PHE A C 1
ATOM 836 O O . PHE A 1 103 ? -7.271 8.764 15.824 1.00 93.19 103 PHE A O 1
ATOM 843 N N . ASP A 1 104 ? -5.970 9.032 14.018 1.00 90.31 104 ASP A N 1
ATOM 844 C CA . ASP A 1 104 ? -5.395 10.330 14.335 1.00 90.31 104 ASP A CA 1
ATOM 845 C C . ASP A 1 104 ? -5.429 11.190 13.067 1.00 90.31 104 ASP A C 1
ATOM 847 O O . ASP A 1 104 ? -5.492 10.657 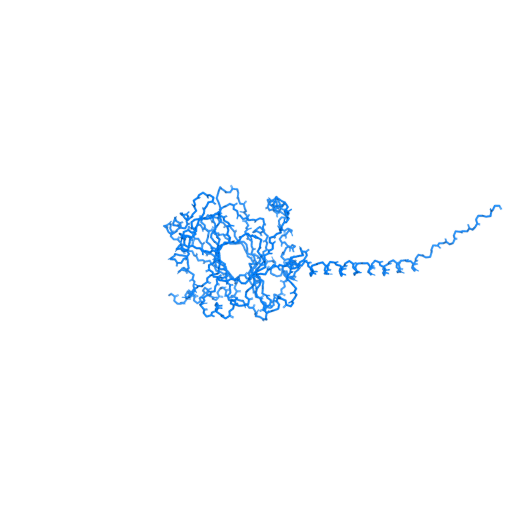11.958 1.00 90.31 104 ASP A O 1
ATOM 851 N N . LYS A 1 105 ? -5.348 12.517 13.215 1.00 89.81 105 LYS A N 1
ATOM 852 C CA . LYS A 1 105 ? -5.208 13.415 12.062 1.00 89.81 105 LYS A CA 1
ATOM 853 C C . LYS A 1 105 ? -3.972 13.047 11.253 1.00 89.81 105 LYS A C 1
ATOM 855 O O . LYS A 1 105 ? -2.891 12.865 11.818 1.00 89.81 105 LYS A O 1
ATOM 860 N N . ALA A 1 106 ? -4.123 12.976 9.939 1.00 89.25 106 ALA A N 1
ATOM 861 C CA . ALA A 1 106 ? -3.040 12.574 9.061 1.00 89.25 106 ALA A CA 1
ATOM 862 C C . ALA A 1 106 ? -3.141 13.226 7.688 1.00 89.25 106 ALA A C 1
ATOM 864 O O . ALA A 1 106 ? -4.178 13.755 7.293 1.00 89.25 106 ALA A O 1
ATOM 865 N N . GLU A 1 107 ? -2.039 13.137 6.952 1.00 91.06 107 GLU A N 1
ATOM 866 C CA . GLU A 1 107 ? -1.994 13.513 5.552 1.00 91.06 107 GLU A CA 1
ATOM 867 C C . GLU A 1 107 ? -1.398 12.389 4.708 1.00 91.06 107 GLU A C 1
ATOM 869 O O . GLU A 1 107 ? -0.407 11.741 5.083 1.00 91.06 107 GLU A O 1
ATOM 874 N N . LEU A 1 108 ? -2.025 12.172 3.558 1.00 92.88 108 LEU A N 1
ATOM 875 C CA . LEU A 1 108 ? -1.650 11.175 2.567 1.00 92.88 108 LEU A CA 1
ATOM 876 C C . LEU A 1 108 ? -1.525 11.882 1.222 1.00 92.88 108 LEU A C 1
ATOM 878 O O . LEU A 1 108 ? -2.494 12.453 0.735 1.00 92.88 108 LEU A O 1
ATOM 882 N N . GLU A 1 109 ? -0.341 11.856 0.627 1.00 94.81 109 GLU A N 1
ATOM 883 C CA . GLU A 1 109 ? -0.157 12.323 -0.742 1.00 94.81 109 GLU A CA 1
ATOM 884 C C . GLU A 1 109 ? -0.313 11.152 -1.710 1.00 94.81 109 GLU A C 1
ATOM 886 O O . GLU A 1 109 ? 0.210 10.061 -1.475 1.00 94.81 109 GLU A O 1
ATOM 891 N N . LEU A 1 110 ? -1.025 11.399 -2.803 1.00 95.31 110 LEU A N 1
ATOM 892 C CA . LEU A 1 110 ? -1.340 10.457 -3.868 1.00 95.31 110 LEU A CA 1
ATOM 893 C C . LEU A 1 110 ? -0.928 11.041 -5.220 1.00 95.31 110 LEU A C 1
ATOM 895 O O . LEU A 1 110 ? -0.893 12.260 -5.387 1.00 95.31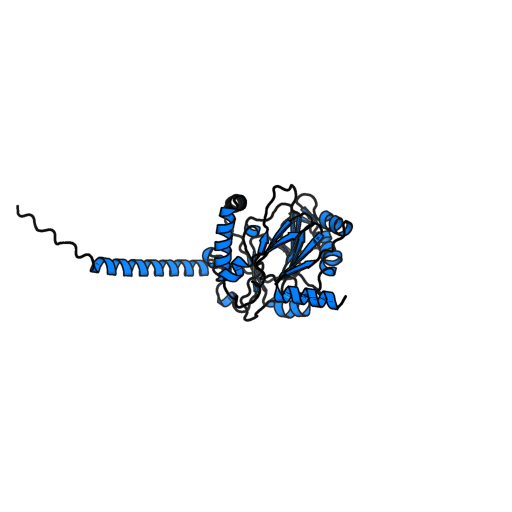 110 LEU A O 1
ATOM 899 N N . VAL A 1 111 ? -0.731 10.174 -6.210 1.00 94.62 111 VAL A N 1
ATOM 900 C CA . VAL A 1 111 ? -0.659 10.545 -7.627 1.00 94.62 111 VAL A CA 1
ATOM 901 C C . VAL A 1 111 ? -1.900 9.998 -8.348 1.00 94.62 111 VAL A C 1
ATOM 903 O O . VAL A 1 111 ? -1.896 8.824 -8.743 1.00 94.62 111 VAL A O 1
ATOM 906 N N . PRO A 1 112 ? -2.977 10.792 -8.498 1.00 93.94 112 PRO A N 1
ATOM 907 C CA . PRO A 1 112 ? -4.200 10.367 -9.175 1.00 93.94 112 PRO A CA 1
ATOM 908 C C . PRO A 1 112 ? -3.919 9.861 -10.593 1.00 93.94 112 PRO A C 1
ATOM 910 O O . PRO A 1 112 ? -3.109 10.438 -11.315 1.00 93.94 112 PRO A O 1
ATOM 913 N N . GLY A 1 113 ? -4.570 8.764 -10.985 1.00 91.25 113 GLY A N 1
ATOM 914 C CA . GLY A 1 113 ? -4.402 8.153 -12.312 1.00 91.25 113 GLY A CA 1
ATOM 915 C C . GLY A 1 113 ? -3.150 7.279 -12.490 1.00 91.25 113 GLY A C 1
ATOM 916 O O . GLY A 1 113 ? -3.100 6.486 -13.430 1.00 91.25 113 GLY A O 1
ATOM 917 N N . SER A 1 114 ? -2.173 7.325 -11.574 1.00 93.00 114 SER A N 1
ATOM 918 C CA . SER A 1 114 ? -0.924 6.537 -11.683 1.00 93.00 114 SER A CA 1
ATOM 919 C C . SER A 1 114 ? -1.106 5.011 -11.597 1.00 93.00 114 SER A C 1
ATOM 921 O O . SER A 1 114 ? -0.151 4.255 -11.829 1.00 93.00 114 SER A O 1
ATOM 923 N N . HIS A 1 115 ? -2.315 4.546 -11.268 1.00 93.38 115 HIS A N 1
ATOM 924 C CA . HIS A 1 115 ? -2.726 3.140 -11.279 1.00 93.38 115 HIS A CA 1
ATOM 925 C C . HIS A 1 115 ? -3.094 2.615 -12.675 1.00 93.38 115 HIS A C 1
ATOM 927 O O . HIS A 1 115 ? -3.223 1.403 -12.846 1.00 93.38 115 HIS A O 1
ATOM 933 N N . ILE A 1 116 ? -3.268 3.498 -13.665 1.00 91.81 116 ILE A N 1
ATOM 934 C CA . ILE A 1 116 ? -3.685 3.148 -15.028 1.00 91.81 116 ILE A CA 1
ATOM 935 C C . ILE A 1 116 ? -2.456 2.921 -15.920 1.00 91.81 116 ILE A C 1
ATOM 937 O O . ILE A 1 116 ? -1.538 3.739 -15.967 1.00 91.81 116 ILE A O 1
ATOM 941 N N . MET A 1 117 ? -2.455 1.817 -16.671 1.00 83.44 117 MET A N 1
ATOM 942 C CA . MET A 1 117 ? -1.434 1.477 -17.666 1.00 83.44 117 MET A CA 1
ATOM 943 C C . MET A 1 117 ? -1.937 1.604 -19.121 1.00 83.44 117 MET A C 1
ATOM 945 O O . MET A 1 117 ? -3.091 1.279 -19.400 1.00 83.44 117 MET A O 1
ATOM 949 N N . PRO A 1 118 ? -1.074 1.993 -20.081 1.00 82.56 118 PRO A N 1
ATOM 950 C CA . PRO A 1 118 ? 0.233 2.614 -19.862 1.00 82.56 118 PRO A CA 1
ATOM 951 C C . PRO A 1 118 ? 0.073 4.005 -19.229 1.00 82.56 118 PRO A C 1
ATOM 953 O O . PRO A 1 118 ? -0.925 4.685 -19.465 1.00 82.56 118 PRO A O 1
ATOM 956 N N . ARG A 1 119 ? 1.061 4.428 -18.434 1.00 79.31 119 ARG A N 1
ATOM 957 C CA . ARG A 1 119 ? 1.087 5.785 -17.869 1.00 79.31 119 ARG A CA 1
ATOM 958 C C . ARG A 1 119 ? 1.303 6.810 -18.984 1.00 79.31 119 ARG A C 1
ATOM 960 O O . ARG A 1 119 ? 2.039 6.518 -19.928 1.00 79.31 119 ARG A O 1
ATOM 967 N N . THR A 1 120 ? 0.678 7.986 -18.885 1.00 74.44 120 THR A N 1
ATOM 968 C CA . THR A 1 120 ? 0.741 9.009 -19.944 1.00 74.44 120 THR A CA 1
ATOM 969 C C . THR A 1 120 ? 2.126 9.639 -20.007 1.00 74.44 120 THR A C 1
ATOM 971 O O . THR A 1 120 ? 2.810 9.539 -21.025 1.00 74.44 120 THR A O 1
ATOM 974 N N . SER A 1 121 ? 2.582 10.228 -18.900 1.00 85.56 121 SER A N 1
ATOM 975 C CA . SER A 1 121 ? 3.917 10.800 -18.783 1.00 85.56 121 SER A CA 1
ATOM 976 C C . SER A 1 121 ? 4.336 10.974 -17.326 1.00 85.56 121 SER A C 1
ATOM 978 O O . SER A 1 121 ? 3.525 11.231 -16.442 1.00 85.56 121 SER A O 1
ATOM 980 N N . PHE A 1 122 ? 5.643 10.882 -17.077 1.00 85.69 122 PHE A N 1
ATOM 981 C CA . PHE A 1 122 ? 6.188 11.121 -15.743 1.00 85.69 122 PHE A CA 1
ATOM 982 C C . PHE A 1 122 ? 5.918 12.553 -15.258 1.00 85.69 122 PHE A C 1
ATOM 984 O O . PHE A 1 122 ? 5.629 12.733 -14.083 1.00 85.69 122 PHE A O 1
ATOM 991 N N . SER A 1 123 ? 6.020 13.557 -16.139 1.00 82.06 123 SER A N 1
ATOM 992 C CA . SER A 1 123 ? 5.843 14.964 -15.750 1.00 82.06 123 SER A CA 1
ATOM 993 C C . SER A 1 123 ? 4.399 15.262 -15.357 1.00 82.06 123 SER A C 1
ATOM 995 O O . SER A 1 123 ? 4.184 15.835 -14.297 1.00 82.06 123 SER A O 1
ATOM 997 N N . GLU A 1 124 ? 3.422 14.839 -16.167 1.00 82.94 124 GLU A N 1
ATOM 998 C CA . GLU A 1 124 ? 2.000 15.070 -15.869 1.00 82.94 124 GLU A CA 1
ATOM 999 C C . GLU A 1 124 ? 1.594 14.378 -14.568 1.00 82.94 124 GLU A C 1
ATOM 1001 O O . GLU A 1 124 ? 0.996 15.014 -13.703 1.00 82.94 124 GLU A O 1
ATOM 1006 N N . ASP A 1 125 ? 1.980 13.110 -14.390 1.00 83.50 125 ASP A N 1
ATOM 1007 C CA . ASP A 1 125 ? 1.718 12.384 -13.150 1.00 83.50 125 ASP A CA 1
ATOM 1008 C C . ASP A 1 125 ? 2.361 13.101 -11.949 1.00 83.50 125 ASP A C 1
ATOM 1010 O O . ASP A 1 125 ? 1.739 13.303 -10.908 1.00 83.50 125 ASP A O 1
ATOM 1014 N N . ASN A 1 126 ? 3.624 13.513 -12.087 1.00 82.19 126 ASN A N 1
ATOM 1015 C CA . ASN A 1 126 ? 4.370 14.158 -11.017 1.00 82.19 126 ASN A CA 1
ATOM 1016 C C . ASN A 1 126 ? 3.758 15.496 -10.575 1.00 82.19 126 ASN A C 1
ATOM 1018 O O . ASN A 1 126 ? 3.816 15.816 -9.386 1.00 82.19 126 ASN A O 1
ATOM 1022 N N . ASP A 1 127 ? 3.200 16.258 -11.512 1.00 85.38 127 ASP A N 1
ATOM 1023 C CA . ASP A 1 127 ? 2.612 17.572 -11.256 1.00 85.38 127 ASP A CA 1
ATOM 1024 C C . ASP A 1 127 ? 1.170 17.467 -10.730 1.00 85.38 127 ASP A C 1
ATOM 1026 O O . ASP A 1 127 ? 0.689 18.380 -10.062 1.00 85.38 127 ASP A O 1
ATOM 1030 N N . ASN A 1 128 ? 0.499 16.331 -10.953 1.00 88.62 128 ASN A N 1
ATOM 1031 C CA . ASN A 1 128 ? -0.871 16.068 -10.500 1.00 88.62 128 ASN A CA 1
ATOM 1032 C C . ASN A 1 128 ? -0.967 15.514 -9.060 1.00 88.62 128 ASN A C 1
ATOM 1034 O O . ASN A 1 128 ? -2.026 15.054 -8.623 1.00 88.62 128 ASN A O 1
ATOM 1038 N N . ARG A 1 129 ? 0.132 15.515 -8.296 1.00 92.50 129 ARG A N 1
ATOM 1039 C CA . ARG A 1 129 ? 0.136 15.046 -6.900 1.00 92.50 129 ARG A CA 1
ATOM 1040 C C . ARG A 1 129 ? -0.910 15.784 -6.064 1.00 92.50 129 ARG A C 1
ATOM 1042 O O . ARG A 1 129 ? -0.989 17.008 -6.080 1.00 92.50 129 ARG A O 1
ATOM 1049 N N . THR A 1 130 ? -1.670 15.032 -5.277 1.00 93.88 130 THR A N 1
ATOM 1050 C CA . THR A 1 130 ? -2.738 15.562 -4.422 1.00 93.88 130 THR A CA 1
ATOM 1051 C C . THR A 1 130 ? -2.515 15.133 -2.980 1.00 93.88 130 THR A C 1
ATOM 1053 O O . THR A 1 130 ? -2.285 13.955 -2.714 1.00 93.88 130 THR A O 1
ATOM 1056 N N . VAL A 1 131 ? -2.610 16.078 -2.042 1.00 94.56 131 VAL A N 1
ATOM 1057 C CA . VAL A 1 131 ? -2.561 15.802 -0.601 1.00 94.56 131 VAL A CA 1
ATOM 1058 C C . VAL A 1 131 ? -3.980 15.700 -0.058 1.00 94.56 131 VAL A C 1
ATOM 1060 O O . VAL A 1 131 ? -4.781 16.623 -0.197 1.00 94.56 131 VAL A O 1
ATOM 1063 N N . LEU A 1 132 ? -4.283 14.575 0.578 1.00 94.00 132 LEU A N 1
ATOM 1064 C CA . LEU A 1 132 ? -5.511 14.360 1.323 1.00 94.00 132 LEU A CA 1
ATOM 1065 C C . LEU A 1 132 ? -5.283 14.697 2.792 1.00 94.00 132 LEU A C 1
ATOM 1067 O O . LEU A 1 132 ? -4.351 14.177 3.406 1.00 94.00 132 LEU A O 1
ATOM 1071 N N . HIS A 1 133 ? -6.170 15.512 3.359 1.00 93.06 133 HIS A N 1
ATOM 1072 C CA . HIS A 1 133 ? -6.236 15.765 4.796 1.00 93.06 133 HIS A CA 1
ATOM 1073 C C . HIS A 1 133 ? -7.294 14.851 5.411 1.00 93.06 133 HIS A C 1
ATOM 1075 O O . HIS A 1 133 ? -8.454 14.885 4.996 1.00 93.06 133 HIS A O 1
ATOM 1081 N N . LEU A 1 134 ? -6.878 14.029 6.370 1.00 92.12 134 LEU A N 1
ATOM 1082 C CA . LEU A 1 134 ? -7.681 12.948 6.931 1.00 92.12 134 LEU A CA 1
ATOM 1083 C C . LEU A 1 134 ? -7.953 13.210 8.407 1.00 92.12 134 LEU A C 1
ATOM 1085 O O . LEU A 1 134 ? -7.035 13.495 9.185 1.00 92.12 134 LEU A O 1
ATOM 1089 N N . GLU A 1 135 ? -9.223 13.105 8.778 1.00 92.50 135 GLU A N 1
ATOM 1090 C CA . GLU A 1 135 ? -9.685 13.215 10.156 1.00 92.50 135 GLU A CA 1
ATOM 1091 C C . GLU A 1 135 ? -9.786 11.824 10.814 1.00 92.50 135 GLU A C 1
ATOM 1093 O O . GLU A 1 135 ? -9.899 10.809 10.121 1.00 92.50 135 GLU A O 1
ATOM 1098 N N . PRO A 1 136 ? -9.746 11.736 12.158 1.00 93.31 136 PRO A N 1
ATOM 1099 C CA . PRO A 1 136 ? -9.930 10.470 12.860 1.00 93.31 136 PRO A CA 1
ATOM 1100 C C . PRO A 1 136 ? -11.246 9.771 12.484 1.00 93.31 136 PRO A C 1
ATOM 1102 O O . PRO A 1 136 ? -12.334 10.321 12.670 1.00 93.31 136 PRO A O 1
ATOM 1105 N N . GLY A 1 137 ? -11.135 8.534 12.000 1.00 94.06 137 GLY A N 1
ATOM 1106 C CA . GLY A 1 137 ? -12.243 7.711 11.519 1.00 94.06 137 GLY A CA 1
ATOM 1107 C C . GLY A 1 137 ? -12.474 7.762 10.008 1.00 94.06 137 GLY A C 1
ATOM 1108 O O . GLY A 1 137 ? -13.319 7.010 9.517 1.00 94.06 137 GLY A O 1
ATOM 1109 N N . ASP A 1 138 ? -11.737 8.600 9.272 1.00 94.94 138 ASP A N 1
ATOM 1110 C CA . ASP A 1 138 ? -11.758 8.578 7.811 1.00 94.94 138 ASP A CA 1
ATOM 1111 C C . ASP A 1 138 ? -11.100 7.292 7.291 1.00 94.94 138 ASP A C 1
ATOM 1113 O O . ASP A 1 138 ? -10.007 6.893 7.719 1.00 94.94 138 ASP A O 1
ATOM 1117 N N . ILE A 1 139 ? -11.775 6.665 6.328 1.00 96.31 139 ILE A N 1
ATOM 1118 C CA . ILE A 1 139 ? -11.282 5.520 5.573 1.00 96.31 139 ILE A CA 1
ATOM 1119 C C . ILE A 1 139 ? -10.915 6.003 4.171 1.00 96.31 139 ILE A C 1
ATOM 1121 O O . ILE A 1 139 ? -11.735 6.597 3.476 1.00 96.31 139 ILE A O 1
ATOM 1125 N N . VAL A 1 140 ? -9.694 5.732 3.726 1.00 96.38 140 VAL A N 1
ATOM 1126 C CA . VAL A 1 140 ? -9.272 5.971 2.340 1.00 96.38 140 VAL A CA 1
ATOM 1127 C C . VAL A 1 140 ? -9.128 4.630 1.654 1.00 96.38 140 VAL A C 1
ATOM 1129 O O . VAL A 1 140 ? -8.407 3.771 2.150 1.00 96.38 140 VAL A O 1
ATOM 1132 N N . VAL A 1 141 ? -9.780 4.460 0.509 1.00 97.62 141 VAL A N 1
ATOM 1133 C CA . VAL A 1 141 ? -9.625 3.272 -0.336 1.00 97.62 141 VAL A CA 1
ATOM 1134 C C . VAL A 1 141 ? -8.967 3.711 -1.627 1.00 97.62 141 VAL A C 1
ATOM 1136 O O . VAL A 1 141 ? -9.423 4.667 -2.248 1.00 97.62 141 VAL A O 1
ATOM 1139 N N . PHE A 1 142 ? -7.901 3.036 -2.037 1.00 97.69 142 PHE A N 1
ATOM 1140 C CA . PHE A 1 142 ? -7.203 3.353 -3.274 1.00 97.69 142 PHE A CA 1
ATOM 1141 C C . PHE A 1 142 ? -6.691 2.107 -3.982 1.00 97.69 142 PHE A C 1
ATOM 1143 O O . PHE A 1 142 ? -6.470 1.070 -3.365 1.00 97.69 142 PHE A O 1
ATOM 1150 N N . ASN A 1 143 ? -6.529 2.184 -5.300 1.00 97.62 143 ASN A N 1
ATOM 1151 C CA . ASN A 1 143 ? -5.986 1.092 -6.093 1.00 97.62 143 ASN A CA 1
ATOM 1152 C C . ASN A 1 143 ? -4.552 0.794 -5.643 1.00 97.62 143 ASN A C 1
ATOM 1154 O O . ASN A 1 143 ? -3.738 1.708 -5.556 1.00 97.62 143 ASN A O 1
ATOM 1158 N N . ALA A 1 144 ? -4.211 -0.471 -5.411 1.00 96.62 144 ALA A N 1
ATOM 1159 C CA . ALA A 1 144 ? -2.926 -0.856 -4.825 1.00 96.62 144 ALA A CA 1
ATOM 1160 C C . ALA A 1 144 ? -1.697 -0.492 -5.695 1.00 96.62 144 ALA A C 1
ATOM 1162 O O . ALA A 1 144 ? -0.565 -0.498 -5.209 1.00 96.62 144 ALA A O 1
ATOM 1163 N N . VAL A 1 145 ? -1.900 -0.149 -6.976 1.00 95.62 145 VAL A N 1
ATOM 1164 C CA . VAL A 1 145 ? -0.847 0.336 -7.893 1.00 95.62 145 VAL A CA 1
ATOM 1165 C C . VAL A 1 145 ? -0.658 1.851 -7.819 1.00 95.62 145 VAL A C 1
ATOM 1167 O O . VAL A 1 145 ? 0.357 2.362 -8.303 1.00 95.62 145 VAL A O 1
ATOM 1170 N N . ILE A 1 146 ? -1.591 2.593 -7.215 1.00 95.06 146 ILE A N 1
ATOM 1171 C CA . ILE A 1 146 ? -1.472 4.047 -7.112 1.00 95.06 146 ILE A CA 1
ATOM 1172 C C . ILE A 1 146 ? -0.204 4.408 -6.336 1.00 95.06 146 ILE A C 1
ATOM 1174 O O . ILE A 1 146 ? 0.122 3.821 -5.299 1.00 95.06 146 ILE A O 1
ATOM 1178 N N . SER A 1 147 ? 0.535 5.379 -6.856 1.00 94.38 147 SER A N 1
ATOM 1179 C CA . SER A 1 147 ? 1.698 5.901 -6.157 1.00 94.38 147 SER A CA 1
ATOM 1180 C C . SER A 1 147 ? 1.253 6.847 -5.046 1.00 94.38 147 SER A C 1
ATOM 1182 O O . SER A 1 147 ? 0.488 7.778 -5.289 1.00 94.38 147 SER A O 1
ATOM 1184 N N . HIS A 1 148 ? 1.729 6.598 -3.830 1.00 94.50 148 HIS A N 1
ATOM 1185 C CA . HIS A 1 148 ? 1.338 7.340 -2.640 1.00 94.50 148 HIS A CA 1
ATOM 1186 C C . HIS A 1 148 ? 2.467 7.410 -1.602 1.00 94.50 148 HIS A C 1
ATOM 1188 O O . HIS A 1 148 ? 3.450 6.666 -1.667 1.00 94.50 148 HIS A O 1
ATOM 1194 N N . ARG A 1 149 ? 2.343 8.340 -0.650 1.00 91.00 149 ARG A N 1
ATOM 1195 C CA . ARG A 1 149 ? 3.207 8.460 0.534 1.00 91.00 149 ARG A CA 1
ATOM 1196 C C . ARG A 1 149 ? 2.468 9.126 1.689 1.00 91.00 149 ARG A C 1
ATOM 1198 O O . ARG A 1 149 ? 1.605 9.974 1.485 1.00 91.00 149 ARG A O 1
ATOM 1205 N N . GLY A 1 150 ? 2.866 8.821 2.917 1.00 88.25 150 GLY A N 1
ATOM 1206 C CA . GLY A 1 150 ? 2.524 9.667 4.055 1.00 88.25 150 GLY A CA 1
ATOM 1207 C C . GLY A 1 150 ? 3.329 10.966 4.003 1.00 88.25 150 GLY A C 1
ATOM 1208 O O . GLY A 1 150 ? 4.540 10.929 3.786 1.00 88.25 150 GLY A O 1
ATOM 1209 N N . VAL A 1 151 ? 2.677 12.102 4.243 1.00 83.81 151 VAL A N 1
ATOM 1210 C CA . VAL A 1 151 ? 3.346 13.412 4.346 1.00 83.81 151 VAL A CA 1
ATOM 1211 C C . VAL A 1 151 ? 3.176 13.999 5.741 1.00 83.81 151 VAL A C 1
ATOM 1213 O O . VAL A 1 151 ? 2.458 13.436 6.570 1.00 83.81 151 VAL A O 1
ATOM 1216 N N . ASN A 1 152 ? 3.918 15.078 6.016 1.00 71.56 152 ASN A N 1
ATOM 1217 C CA . ASN A 1 152 ? 3.861 15.834 7.265 1.00 71.56 152 ASN A CA 1
ATOM 1218 C C . ASN A 1 152 ? 3.857 14.930 8.504 1.00 71.56 152 ASN A C 1
ATOM 1220 O O . ASN A 1 152 ? 2.901 14.890 9.277 1.00 71.56 152 ASN A O 1
ATOM 1224 N N . PHE A 1 153 ? 4.964 14.198 8.682 1.00 63.66 153 PHE A N 1
ATOM 1225 C CA . PHE A 1 153 ? 5.295 13.477 9.912 1.00 63.66 153 PHE A CA 1
ATOM 1226 C C . PHE A 1 153 ? 5.431 14.486 11.061 1.00 63.66 153 PHE A C 1
ATOM 1228 O O . PHE A 1 153 ? 6.533 14.871 11.437 1.00 63.66 153 PHE A O 1
ATOM 1235 N N . SER A 1 154 ? 4.309 14.996 11.561 1.00 52.72 154 SER A N 1
ATOM 1236 C CA . SER A 1 154 ? 4.288 15.888 12.709 1.00 52.72 154 SER A CA 1
ATOM 1237 C C . SER A 1 154 ? 4.833 15.144 13.929 1.00 52.72 154 SER A C 1
ATOM 1239 O O . SER A 1 154 ? 4.718 13.921 14.031 1.00 52.72 154 SER A O 1
ATOM 1241 N N . ASN A 1 155 ? 5.402 15.884 14.882 1.00 53.50 155 ASN A N 1
ATOM 1242 C CA . ASN A 1 155 ? 5.903 15.360 16.160 1.00 53.50 155 ASN A CA 1
ATOM 1243 C C . ASN A 1 155 ? 4.768 14.908 17.109 1.00 53.50 155 ASN A C 1
ATOM 1245 O O . ASN A 1 155 ? 4.897 15.012 18.329 1.00 53.50 155 ASN A O 1
ATOM 1249 N N . GLY A 1 156 ? 3.622 14.485 16.568 1.00 59.81 156 GLY A N 1
ATOM 1250 C CA . GLY A 1 156 ? 2.499 13.992 17.351 1.00 59.81 156 GLY A CA 1
ATOM 1251 C C . GLY A 1 156 ? 2.904 12.778 18.185 1.00 59.81 156 GLY A C 1
ATOM 1252 O O . GLY A 1 156 ? 3.691 11.941 17.751 1.00 59.81 156 GLY A O 1
ATOM 1253 N N . ALA A 1 157 ? 2.351 12.679 19.396 1.00 65.00 157 ALA A N 1
ATOM 1254 C CA . ALA A 1 157 ? 2.641 11.573 20.307 1.00 65.00 157 ALA A CA 1
ATOM 1255 C C . ALA A 1 157 ? 2.088 10.221 19.822 1.00 65.00 157 ALA A C 1
ATOM 1257 O O . ALA A 1 157 ? 2.525 9.191 20.324 1.00 65.00 157 ALA A O 1
ATOM 1258 N N . ASN A 1 158 ? 1.128 10.216 18.890 1.00 78.12 158 ASN A N 1
ATOM 1259 C CA . ASN A 1 158 ? 0.555 9.022 18.274 1.00 78.12 158 ASN A CA 1
ATOM 1260 C C . ASN A 1 158 ? 0.301 9.260 16.785 1.00 78.12 158 ASN A C 1
ATOM 1262 O O . ASN A 1 158 ? -0.071 10.361 16.373 1.00 78.12 158 ASN A O 1
ATOM 1266 N N . ARG A 1 159 ? 0.444 8.192 16.004 1.00 79.88 159 ARG A N 1
ATOM 1267 C CA . ARG A 1 159 ? 0.048 8.131 14.597 1.00 79.88 159 ARG A CA 1
ATOM 1268 C C . ARG A 1 159 ? -0.463 6.734 14.316 1.00 79.88 159 ARG A C 1
ATOM 1270 O O . ARG A 1 159 ? 0.304 5.864 13.901 1.00 79.88 159 ARG A O 1
ATOM 1277 N N . ARG A 1 160 ? -1.737 6.520 14.616 1.00 89.94 160 ARG A N 1
ATOM 1278 C CA . ARG A 1 160 ? -2.373 5.210 14.558 1.00 89.94 160 ARG A CA 1
ATOM 1279 C C . ARG A 1 160 ? -3.093 5.038 13.236 1.00 89.94 160 ARG A C 1
ATOM 1281 O O . ARG A 1 160 ? -3.999 5.806 12.910 1.00 89.94 160 ARG A O 1
ATOM 1288 N N . VAL A 1 161 ? -2.679 4.028 12.484 1.00 92.56 161 VAL A N 1
ATOM 1289 C CA . VAL A 1 161 ? -3.265 3.698 11.185 1.00 92.56 161 VAL A CA 1
ATOM 1290 C C . VAL A 1 161 ? -3.455 2.193 11.075 1.00 92.56 161 VAL A C 1
ATOM 1292 O O . VAL A 1 161 ? -2.543 1.420 11.370 1.00 92.56 161 VAL A O 1
ATOM 1295 N N . LEU A 1 162 ? -4.650 1.787 10.660 1.00 95.31 162 LEU A N 1
ATOM 1296 C CA . LEU A 1 162 ? -4.923 0.445 10.159 1.00 95.31 162 LEU A CA 1
ATOM 1297 C C . LEU A 1 162 ? -4.775 0.464 8.641 1.00 95.31 162 LEU A C 1
ATOM 1299 O O . LEU A 1 162 ? -5.275 1.365 7.976 1.00 95.31 162 LEU A O 1
ATOM 1303 N N . GLN A 1 163 ? -4.103 -0.544 8.111 1.00 95.25 163 GLN A N 1
ATOM 1304 C CA . GLN A 1 163 ? -3.880 -0.764 6.695 1.00 95.25 163 GLN A CA 1
ATOM 1305 C C . GLN A 1 163 ? -4.366 -2.170 6.349 1.00 95.25 163 GLN A C 1
ATOM 1307 O O . GLN A 1 163 ? -3.874 -3.148 6.912 1.00 95.25 163 GLN A O 1
ATOM 1312 N N . VAL A 1 164 ? -5.326 -2.263 5.439 1.00 97.06 164 VAL A N 1
ATOM 1313 C CA . VAL A 1 164 ? -5.842 -3.514 4.883 1.00 97.06 164 VAL A CA 1
ATOM 1314 C C . VAL A 1 164 ? -5.398 -3.568 3.425 1.00 97.06 164 VAL A C 1
ATOM 1316 O O . VAL A 1 164 ? -5.747 -2.689 2.640 1.00 97.06 164 VAL A O 1
ATOM 1319 N N . PHE A 1 165 ? -4.575 -4.556 3.089 1.00 95.62 165 PHE A N 1
ATOM 1320 C CA . PHE A 1 165 ? -3.889 -4.667 1.804 1.00 95.62 165 PHE A CA 1
ATOM 1321 C C . PHE A 1 165 ? -4.457 -5.802 0.955 1.00 95.62 165 PHE A C 1
ATOM 1323 O O . PHE A 1 165 ? -5.082 -6.732 1.474 1.00 95.62 165 PHE A O 1
ATOM 1330 N N . GLU A 1 166 ? -4.183 -5.730 -0.352 1.00 95.12 166 GLU A N 1
ATOM 1331 C CA . GLU A 1 166 ? -4.626 -6.724 -1.335 1.00 95.12 166 GLU A CA 1
ATOM 1332 C C . GLU A 1 166 ? -6.134 -7.003 -1.210 1.00 95.12 166 GLU A C 1
ATOM 1334 O O . GLU A 1 166 ? -6.581 -8.147 -1.166 1.00 95.12 166 GLU A O 1
ATOM 1339 N N . LEU A 1 167 ? -6.910 -5.925 -1.090 1.00 96.62 167 LEU A N 1
ATOM 1340 C CA . LEU A 1 167 ? -8.356 -5.958 -0.961 1.00 96.62 167 LEU A CA 1
ATOM 1341 C C . LEU A 1 167 ? -8.990 -6.139 -2.345 1.00 96.62 167 LEU A C 1
ATOM 1343 O O . LEU A 1 167 ? -8.877 -5.262 -3.203 1.00 96.62 167 LEU A O 1
ATOM 1347 N N . PHE A 1 168 ? -9.668 -7.260 -2.553 1.00 96.12 168 PHE A N 1
ATOM 1348 C CA . PHE A 1 168 ? -10.476 -7.561 -3.731 1.00 96.12 168 PHE A CA 1
ATOM 1349 C C . PHE A 1 168 ? -11.930 -7.145 -3.486 1.00 96.12 168 PHE A C 1
ATOM 1351 O O . PHE A 1 168 ? -12.445 -7.423 -2.403 1.00 96.12 168 PHE A O 1
ATOM 1358 N N . PRO A 1 169 ? -12.625 -6.537 -4.467 1.00 95.56 169 PRO A N 1
ATOM 1359 C CA . PRO A 1 169 ? -14.028 -6.147 -4.300 1.00 95.56 169 PRO A CA 1
ATOM 1360 C C . PRO A 1 169 ? -15.008 -7.317 -4.128 1.00 95.56 169 PRO A C 1
ATOM 1362 O O . PRO A 1 169 ? -16.078 -7.142 -3.542 1.00 95.56 169 PRO A O 1
ATOM 1365 N N . THR A 1 170 ? -14.670 -8.488 -4.680 1.00 95.75 170 THR A N 1
ATOM 1366 C CA . THR A 1 170 ? -15.502 -9.699 -4.656 1.00 95.75 170 THR A CA 1
ATOM 1367 C C . THR A 1 170 ? -14.647 -10.965 -4.547 1.00 95.75 170 THR A C 1
ATOM 1369 O O . THR A 1 170 ? -13.490 -10.982 -4.984 1.00 95.75 170 THR A O 1
ATOM 1372 N N . ARG A 1 171 ? -15.249 -12.062 -4.063 1.00 93.75 171 ARG A N 1
ATOM 1373 C CA . ARG A 1 171 ? -14.685 -13.427 -4.131 1.00 93.75 171 ARG A CA 1
ATOM 1374 C C . ARG A 1 171 ? -14.289 -13.862 -5.524 1.00 93.75 171 ARG A C 1
ATOM 1376 O O . ARG A 1 171 ? -13.201 -14.387 -5.709 1.00 93.75 171 ARG A O 1
ATOM 1383 N N . GLU A 1 172 ? -15.130 -13.584 -6.507 1.00 95.81 172 GLU A N 1
ATOM 1384 C CA . GLU A 1 172 ? -14.836 -13.938 -7.890 1.00 95.81 172 GLU A CA 1
ATOM 1385 C C . GLU A 1 172 ? -13.543 -13.268 -8.384 1.00 95.81 172 GLU A C 1
ATOM 1387 O O . GLU A 1 172 ? -12.677 -1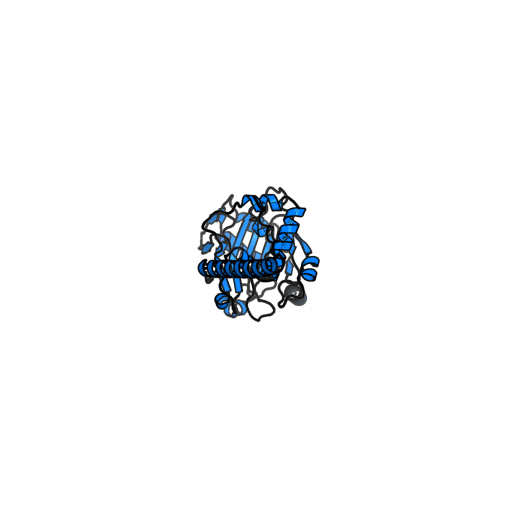3.929 -8.959 1.00 95.81 172 GLU A O 1
ATOM 1392 N N . LEU A 1 173 ? -13.372 -11.968 -8.112 1.00 95.19 173 LEU A N 1
ATOM 1393 C CA . LEU A 1 173 ? -12.164 -11.239 -8.502 1.00 95.19 173 LEU A CA 1
ATOM 1394 C C . LEU A 1 173 ? -10.930 -11.733 -7.750 1.00 95.19 173 LEU A C 1
ATOM 1396 O O . LEU A 1 173 ? -9.853 -11.786 -8.347 1.00 95.19 173 LEU A O 1
ATOM 1400 N N . HIS A 1 174 ? -11.077 -12.110 -6.480 1.00 94.94 174 HIS A N 1
ATOM 1401 C CA . HIS A 1 174 ? -10.021 -12.770 -5.722 1.00 94.94 174 HIS A CA 1
ATOM 1402 C C . HIS A 1 174 ? -9.601 -14.084 -6.394 1.00 94.94 174 HIS A C 1
ATOM 1404 O O . HIS A 1 174 ? -8.439 -14.232 -6.773 1.00 94.94 174 HIS A O 1
ATOM 1410 N N . ASP A 1 175 ? -10.536 -15.002 -6.634 1.00 93.75 175 ASP A N 1
ATOM 1411 C CA . ASP A 1 175 ? -10.239 -16.347 -7.143 1.00 93.75 175 ASP A CA 1
ATOM 1412 C C . ASP A 1 175 ? -9.595 -16.309 -8.541 1.00 93.75 175 ASP A C 1
ATOM 1414 O O . ASP A 1 175 ? -8.693 -17.090 -8.851 1.00 93.75 175 ASP A O 1
ATOM 1418 N N . GLN A 1 176 ? -9.985 -15.337 -9.373 1.00 94.31 176 GLN A N 1
ATOM 1419 C CA . GLN A 1 176 ? -9.409 -15.118 -10.705 1.00 94.31 176 GLN A CA 1
ATOM 1420 C C . GLN A 1 176 ? -7.976 -14.553 -10.690 1.00 94.31 176 GLN A C 1
ATOM 1422 O O . GLN A 1 176 ? -7.259 -14.661 -11.694 1.00 94.31 176 GLN A O 1
ATOM 1427 N N . ASN A 1 177 ? -7.553 -13.899 -9.602 1.00 93.94 177 ASN A N 1
ATOM 1428 C CA . ASN A 1 177 ? -6.342 -13.070 -9.597 1.00 93.94 177 ASN A CA 1
ATOM 1429 C C . ASN A 1 177 ? -5.325 -13.420 -8.510 1.00 93.94 177 ASN A C 1
ATOM 1431 O O . ASN A 1 177 ? -4.147 -13.114 -8.700 1.00 93.94 177 ASN A O 1
ATOM 1435 N N . VAL A 1 178 ? -5.719 -14.094 -7.428 1.00 91.62 178 VAL A N 1
ATOM 1436 C CA . VAL A 1 178 ? -4.823 -14.430 -6.309 1.00 91.62 178 VAL A CA 1
ATOM 1437 C C . VAL A 1 178 ? -3.628 -15.269 -6.764 1.00 91.62 178 VAL A C 1
ATOM 1439 O O . VAL A 1 178 ? -2.499 -15.009 -6.364 1.00 91.62 178 VAL A O 1
ATOM 1442 N N . SER A 1 179 ? -3.825 -16.181 -7.721 1.00 91.62 179 SER A N 1
ATOM 1443 C CA . SER A 1 179 ? -2.742 -16.990 -8.301 1.00 91.62 179 SER A CA 1
ATOM 1444 C C . SER A 1 179 ? -1.710 -16.173 -9.088 1.00 91.62 179 SER A C 1
ATOM 1446 O O . SER A 1 179 ? -0.604 -16.646 -9.334 1.00 91.62 179 SER A O 1
ATOM 1448 N N . LYS A 1 180 ? -2.031 -14.939 -9.496 1.00 93.00 180 LYS A N 1
ATOM 1449 C CA . LYS A 1 180 ? -1.096 -14.020 -10.166 1.00 93.00 180 LYS A CA 1
ATOM 1450 C C . LYS A 1 180 ? -0.329 -13.154 -9.169 1.00 93.00 180 LYS A C 1
ATOM 1452 O O . LYS A 1 180 ? 0.649 -12.521 -9.571 1.00 93.00 180 LYS A O 1
ATOM 1457 N N . PHE A 1 181 ? -0.769 -13.090 -7.914 1.00 92.44 181 PHE A N 1
ATOM 1458 C CA . PHE A 1 181 ? -0.144 -12.287 -6.875 1.00 92.44 181 PHE A CA 1
ATOM 1459 C C . PHE A 1 181 ? 1.079 -13.001 -6.301 1.00 92.44 181 PHE A C 1
ATOM 1461 O O . PHE A 1 181 ? 1.022 -14.162 -5.911 1.00 92.44 181 PHE A O 1
ATOM 1468 N N . LEU A 1 182 ? 2.196 -12.284 -6.263 1.00 91.31 182 LEU A N 1
ATOM 1469 C CA . LEU A 1 182 ? 3.456 -12.745 -5.709 1.00 91.31 182 LEU A CA 1
ATOM 1470 C C . LEU A 1 182 ? 3.957 -11.723 -4.711 1.00 91.31 182 LEU A C 1
ATOM 1472 O O . LEU A 1 182 ? 3.979 -10.518 -4.980 1.00 91.31 182 LEU A O 1
ATOM 1476 N N . THR A 1 183 ? 4.460 -12.212 -3.588 1.00 89.81 183 THR A N 1
ATOM 1477 C CA . THR A 1 183 ? 5.138 -11.345 -2.641 1.00 89.81 183 THR A CA 1
ATOM 1478 C C . THR A 1 183 ? 6.634 -11.605 -2.646 1.00 89.81 183 THR A C 1
ATOM 1480 O O . THR A 1 183 ? 7.101 -12.699 -2.328 1.00 89.81 183 THR A O 1
ATOM 1483 N N . CYS A 1 184 ? 7.395 -10.568 -2.982 1.00 87.81 184 CYS A N 1
ATOM 1484 C CA . CYS A 1 184 ? 8.844 -10.565 -2.933 1.00 87.81 184 CYS A CA 1
ATOM 1485 C C . CYS A 1 184 ? 9.303 -10.030 -1.574 1.00 87.81 184 CYS A C 1
ATOM 1487 O O . CYS A 1 184 ? 9.140 -8.849 -1.268 1.00 87.81 184 CYS A O 1
ATOM 1489 N N . ASP A 1 185 ? 9.887 -10.898 -0.754 1.00 83.62 185 ASP A N 1
ATOM 1490 C CA . ASP A 1 185 ? 10.474 -10.503 0.529 1.00 83.62 185 ASP A CA 1
ATOM 1491 C C . ASP A 1 185 ? 11.775 -9.726 0.293 1.00 83.62 185 ASP A C 1
ATOM 1493 O O . ASP A 1 185 ? 12.791 -10.316 -0.064 1.00 83.62 185 ASP A O 1
ATOM 1497 N N . THR A 1 186 ? 11.753 -8.407 0.493 1.00 77.12 186 THR A N 1
ATOM 1498 C CA . THR A 1 186 ? 12.924 -7.531 0.336 1.00 77.12 186 THR A CA 1
ATOM 1499 C C . THR A 1 186 ? 13.638 -7.261 1.653 1.00 77.12 186 THR A C 1
ATOM 1501 O O . THR A 1 186 ? 14.456 -6.342 1.718 1.00 77.12 186 THR A O 1
ATOM 1504 N N . SER A 1 187 ? 13.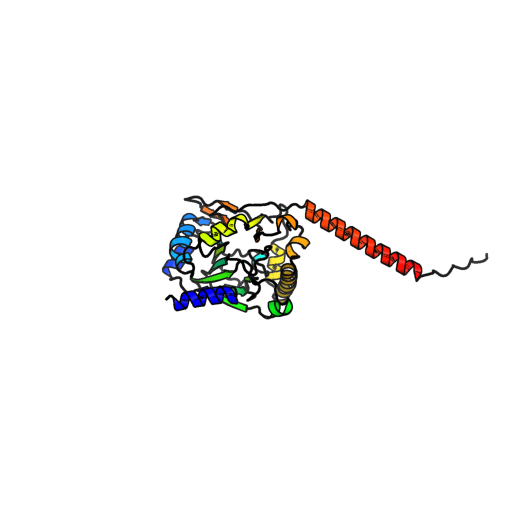335 -7.999 2.727 1.00 67.56 187 SER A N 1
ATOM 1505 C CA . SER A 1 187 ? 14.018 -7.817 4.003 1.00 67.56 187 SER A CA 1
ATOM 1506 C C . SER A 1 187 ? 15.511 -8.161 3.843 1.00 67.56 187 SER A C 1
ATOM 1508 O O . SER A 1 187 ? 15.892 -9.314 3.616 1.00 67.56 187 SER A O 1
ATOM 1510 N N . PRO A 1 188 ? 16.425 -7.175 3.929 1.00 55.25 188 PRO A N 1
ATOM 1511 C CA . PRO A 1 188 ? 17.832 -7.486 3.815 1.00 55.25 188 PRO A CA 1
ATOM 1512 C C . PRO A 1 188 ? 18.265 -8.174 5.110 1.00 55.25 188 PRO A C 1
ATOM 1514 O O . PRO A 1 188 ? 18.093 -7.627 6.200 1.00 55.25 188 PRO A O 1
ATOM 1517 N N . LYS A 1 189 ? 18.974 -9.306 5.013 1.00 48.91 189 LYS A N 1
ATOM 1518 C CA . LYS A 1 189 ? 19.736 -9.860 6.154 1.00 48.91 189 LYS A CA 1
ATOM 1519 C C . LYS A 1 189 ? 20.815 -8.892 6.687 1.00 48.91 189 LYS A C 1
ATOM 1521 O O . LYS A 1 189 ? 21.496 -9.217 7.657 1.00 48.91 189 LYS A O 1
ATOM 1526 N N . LYS A 1 190 ? 21.015 -7.714 6.075 1.00 45.78 190 LYS A N 1
ATOM 1527 C CA . LYS A 1 190 ? 22.031 -6.725 6.461 1.00 45.78 190 LYS A CA 1
ATOM 1528 C C . LYS A 1 190 ? 21.461 -5.303 6.524 1.00 45.78 190 LYS A C 1
ATOM 1530 O O . LYS A 1 190 ? 21.045 -4.729 5.526 1.00 45.78 190 LYS A O 1
ATOM 1535 N N . ARG A 1 191 ? 21.485 -4.763 7.746 1.00 44.44 191 ARG A N 1
ATOM 1536 C CA . ARG A 1 191 ? 21.119 -3.405 8.173 1.00 44.44 191 ARG A CA 1
ATOM 1537 C C . ARG A 1 191 ? 21.681 -2.319 7.240 1.00 44.44 191 ARG A C 1
ATOM 1539 O O . ARG A 1 191 ? 22.869 -2.018 7.298 1.00 44.44 191 ARG A O 1
ATOM 1546 N N . GLY A 1 192 ? 20.815 -1.681 6.457 1.00 48.03 192 GLY A N 1
ATOM 1547 C CA . GLY A 1 192 ? 20.998 -0.282 6.065 1.00 48.03 192 GLY A CA 1
ATOM 1548 C C . GLY A 1 192 ? 20.543 0.630 7.209 1.00 48.03 192 GLY A C 1
ATOM 1549 O O . GLY A 1 192 ? 19.645 0.261 7.970 1.00 48.03 192 GLY A O 1
ATOM 1550 N N . ASN A 1 193 ? 21.175 1.795 7.371 1.00 49.75 193 ASN A N 1
ATOM 1551 C CA . ASN A 1 193 ? 20.850 2.766 8.420 1.00 49.75 193 ASN A CA 1
ATOM 1552 C C . ASN A 1 193 ? 19.411 3.286 8.249 1.00 49.75 193 ASN A C 1
ATOM 1554 O O . ASN A 1 193 ? 19.197 4.289 7.568 1.00 49.75 193 ASN A O 1
ATOM 1558 N N . LYS A 1 194 ? 18.438 2.650 8.923 1.00 56.09 194 LYS A N 1
ATOM 1559 C CA . LYS A 1 194 ? 17.042 3.125 9.056 1.00 56.09 194 LYS A CA 1
ATOM 1560 C C . LYS A 1 194 ? 16.960 4.598 9.489 1.00 56.09 194 LYS A C 1
ATOM 1562 O O . LYS A 1 194 ? 15.974 5.269 9.230 1.00 56.09 194 LYS A O 1
ATOM 1567 N N . ASN A 1 195 ? 18.028 5.118 10.086 1.00 60.38 195 ASN A N 1
ATOM 1568 C CA . ASN A 1 195 ? 18.116 6.493 10.551 1.00 60.38 195 ASN A CA 1
ATOM 1569 C C . ASN A 1 195 ? 18.307 7.513 9.413 1.00 60.38 195 ASN A C 1
ATOM 1571 O O . ASN A 1 195 ? 17.838 8.635 9.545 1.00 60.38 195 ASN A O 1
ATOM 1575 N N . LEU A 1 196 ? 18.960 7.171 8.291 1.00 67.81 196 LEU A N 1
ATOM 1576 C CA . LEU A 1 196 ? 19.287 8.170 7.259 1.00 67.81 196 LEU A CA 1
ATOM 1577 C C . LEU A 1 196 ? 18.032 8.716 6.577 1.00 67.81 196 LEU A C 1
AT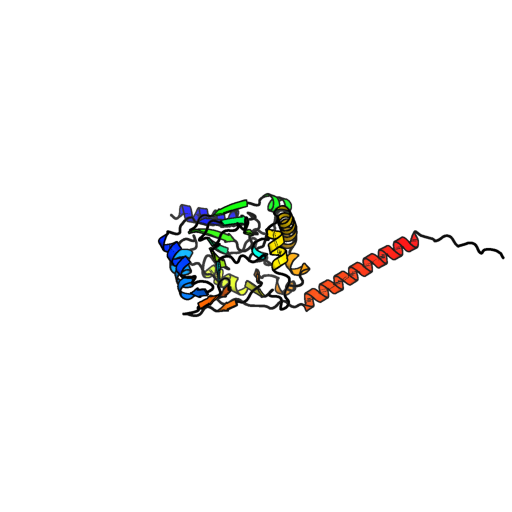OM 1579 O O . LEU A 1 196 ? 17.849 9.927 6.508 1.00 67.81 196 LEU A O 1
ATOM 1583 N N . LEU A 1 197 ? 17.158 7.831 6.097 1.00 67.69 197 LEU A N 1
ATOM 1584 C CA . LEU A 1 197 ? 15.937 8.253 5.415 1.00 67.69 197 LEU A CA 1
ATOM 1585 C C . LEU A 1 197 ? 14.950 8.925 6.391 1.00 67.69 197 LEU A C 1
ATOM 1587 O O . LEU A 1 197 ? 14.190 9.792 5.978 1.00 67.69 197 LEU A O 1
ATOM 1591 N N . TYR A 1 198 ? 15.037 8.618 7.692 1.00 73.62 198 TYR A N 1
ATOM 1592 C CA . TYR A 1 198 ? 14.300 9.330 8.737 1.00 73.62 198 TYR A CA 1
ATOM 1593 C C . TYR A 1 198 ? 14.774 10.782 8.834 1.00 73.62 198 TYR A C 1
ATOM 1595 O O . TYR A 1 198 ? 13.956 11.690 8.749 1.00 73.62 198 TYR A O 1
ATOM 1603 N N . TYR A 1 199 ? 16.089 11.019 8.917 1.00 72.62 199 TYR A N 1
ATOM 1604 C CA . TYR A 1 199 ? 16.637 12.380 8.908 1.00 72.62 199 TYR A CA 1
ATOM 1605 C C . TYR A 1 199 ? 16.323 13.128 7.610 1.00 72.62 199 TYR A C 1
ATOM 1607 O O . TYR A 1 199 ? 16.003 14.312 7.650 1.00 72.62 199 TYR A O 1
ATOM 1615 N N . VAL A 1 200 ? 16.365 12.439 6.466 1.00 73.31 200 VAL A N 1
ATOM 1616 C CA . VAL A 1 200 ? 15.971 13.019 5.175 1.00 73.31 200 VAL A CA 1
ATOM 1617 C C . VAL A 1 200 ? 14.505 13.453 5.189 1.00 73.31 200 VAL A C 1
ATOM 1619 O O . VAL A 1 200 ? 14.208 14.561 4.753 1.00 73.31 200 VAL A O 1
ATOM 1622 N N . ALA A 1 201 ? 13.602 12.627 5.728 1.00 74.88 201 ALA A N 1
ATOM 1623 C CA . ALA A 1 201 ? 12.173 12.930 5.808 1.00 74.88 201 ALA A CA 1
ATOM 1624 C C . ALA A 1 201 ? 11.854 14.168 6.666 1.00 74.88 201 ALA A C 1
ATOM 1626 O O . ALA A 1 201 ? 10.846 14.826 6.428 1.00 74.88 201 ALA A O 1
ATOM 1627 N N . GLN A 1 202 ? 12.722 14.521 7.620 1.00 76.44 202 GLN A N 1
ATOM 1628 C CA . GLN A 1 202 ? 12.586 15.734 8.438 1.00 76.44 202 GLN A CA 1
ATOM 1629 C C . GLN A 1 202 ? 12.961 17.021 7.677 1.00 76.44 202 GLN A C 1
ATOM 1631 O O . GLN A 1 202 ? 12.626 18.121 8.112 1.00 76.44 202 GLN A O 1
ATOM 1636 N N . VAL A 1 203 ? 13.652 16.916 6.535 1.00 77.88 203 VAL A N 1
ATOM 1637 C CA . VAL A 1 203 ? 14.129 18.062 5.749 1.00 77.88 203 VAL A CA 1
ATOM 1638 C C . VAL A 1 203 ? 13.323 18.178 4.455 1.00 77.88 203 VAL A C 1
ATOM 1640 O O . VAL A 1 203 ? 13.608 17.492 3.474 1.00 77.88 203 VAL A O 1
ATOM 1643 N N . LYS A 1 204 ? 12.341 19.094 4.430 1.00 82.06 204 LYS A N 1
ATOM 1644 C CA . LYS A 1 204 ? 11.341 19.230 3.348 1.00 82.06 204 LYS A CA 1
ATOM 1645 C C . LYS A 1 204 ? 11.932 19.216 1.929 1.00 82.06 204 LYS A C 1
ATOM 1647 O O . LYS A 1 204 ? 11.479 18.456 1.085 1.00 82.06 204 LYS A O 1
ATOM 1652 N N . TRP A 1 205 ? 12.951 20.024 1.645 1.00 80.88 205 TRP A N 1
ATOM 1653 C CA . TRP A 1 205 ? 13.518 20.083 0.289 1.00 80.88 205 TRP A CA 1
ATOM 1654 C C . TRP A 1 205 ? 14.247 18.787 -0.106 1.00 80.88 205 TRP A C 1
ATOM 1656 O O . TRP A 1 205 ? 14.223 18.392 -1.269 1.00 80.88 205 TRP A O 1
ATOM 1666 N N . LEU A 1 206 ? 14.875 18.103 0.855 1.00 75.75 206 LEU A N 1
ATOM 1667 C CA . LEU A 1 206 ? 15.637 16.884 0.599 1.00 75.75 206 LEU A CA 1
ATOM 1668 C C . LEU A 1 206 ? 14.704 15.693 0.372 1.00 75.75 206 LEU A C 1
ATOM 1670 O O . LEU A 1 206 ? 14.936 14.897 -0.540 1.00 75.75 206 LEU A O 1
ATOM 1674 N N . ILE A 1 207 ? 13.624 15.595 1.155 1.00 81.56 207 ILE A N 1
ATOM 1675 C CA . ILE A 1 207 ? 12.611 14.559 0.951 1.00 81.56 207 ILE A CA 1
ATOM 1676 C C . ILE A 1 207 ? 11.891 14.737 -0.389 1.00 81.56 207 ILE A C 1
ATOM 1678 O O . ILE A 1 207 ? 11.595 13.734 -1.032 1.00 81.56 207 ILE A O 1
ATOM 1682 N N . GLU A 1 208 ? 11.689 15.965 -0.879 1.00 83.94 208 GLU A N 1
ATOM 1683 C CA . GLU A 1 208 ? 11.136 16.190 -2.224 1.00 83.94 208 GLU A CA 1
ATOM 1684 C C . GLU A 1 208 ? 12.063 15.701 -3.343 1.00 83.94 208 GLU A C 1
ATOM 1686 O O . GLU A 1 208 ? 11.595 15.052 -4.278 1.00 83.94 208 GLU A O 1
ATOM 1691 N N . ILE A 1 209 ? 13.381 15.907 -3.228 1.00 79.94 209 ILE A N 1
ATOM 1692 C CA . ILE A 1 209 ? 14.351 15.356 -4.193 1.00 79.94 209 ILE A CA 1
ATOM 1693 C C . ILE A 1 209 ? 14.307 13.826 -4.182 1.00 79.94 209 ILE A C 1
ATOM 1695 O O . ILE A 1 209 ? 14.242 13.196 -5.240 1.00 79.94 209 ILE A O 1
ATOM 1699 N N . VAL A 1 210 ? 14.316 13.214 -2.994 1.00 84.25 210 VAL A N 1
ATOM 1700 C CA . VAL A 1 210 ? 14.229 11.751 -2.865 1.00 84.25 210 VAL A CA 1
ATOM 1701 C C . VAL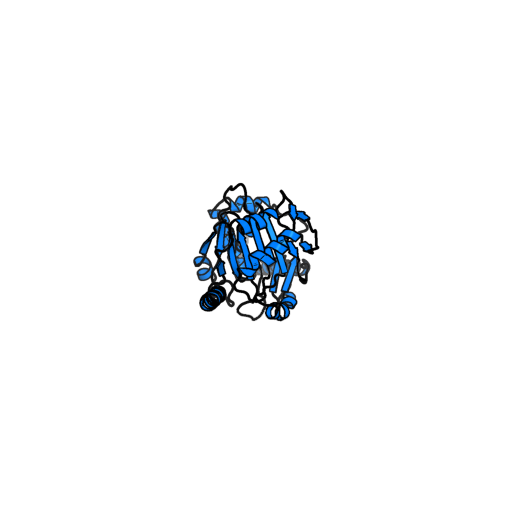 A 1 210 ? 12.919 11.224 -3.441 1.00 84.25 210 VAL A C 1
ATOM 1703 O O . VAL A 1 210 ? 12.924 10.184 -4.094 1.00 84.25 210 VAL A O 1
ATOM 1706 N N . ASN A 1 211 ? 11.815 11.946 -3.263 1.00 85.38 211 ASN A N 1
ATOM 1707 C CA . ASN A 1 211 ? 10.522 11.580 -3.827 1.00 85.38 211 ASN A CA 1
ATOM 1708 C C . ASN A 1 211 ? 10.479 11.707 -5.345 1.00 85.38 211 ASN A C 1
ATOM 1710 O O . ASN A 1 211 ? 9.998 10.791 -6.001 1.00 85.38 211 ASN A O 1
ATOM 1714 N N . PHE A 1 212 ? 11.036 12.775 -5.913 1.00 86.00 212 PHE A N 1
ATOM 1715 C CA . PHE A 1 212 ? 11.169 12.918 -7.361 1.00 86.00 212 PHE A CA 1
ATOM 1716 C C . PHE A 1 212 ? 11.968 11.757 -7.970 1.00 86.00 212 PHE A C 1
ATOM 1718 O O . PHE A 1 212 ? 11.497 11.084 -8.886 1.00 86.00 212 PHE A O 1
ATOM 1725 N N . VAL A 1 213 ? 13.152 11.463 -7.417 1.00 83.31 213 VAL A N 1
ATOM 1726 C CA . VAL A 1 213 ? 14.006 10.364 -7.896 1.00 83.31 213 VAL A CA 1
ATOM 1727 C C . VAL A 1 213 ? 13.334 9.007 -7.675 1.00 83.31 213 VAL A C 1
ATOM 1729 O O . VAL A 1 213 ? 13.313 8.171 -8.575 1.00 83.31 213 VAL A O 1
ATOM 1732 N N . GLY A 1 214 ? 12.762 8.775 -6.493 1.00 85.50 214 GLY A N 1
ATOM 1733 C CA . GLY A 1 214 ? 12.077 7.529 -6.151 1.00 85.50 214 GLY A CA 1
ATOM 1734 C C . GLY A 1 214 ? 10.856 7.269 -7.031 1.00 85.50 214 GLY A C 1
ATOM 1735 O O . GLY A 1 214 ? 10.643 6.134 -7.471 1.00 85.50 214 GLY A O 1
ATOM 1736 N N . TYR A 1 215 ? 10.098 8.319 -7.348 1.00 88.75 215 TYR A N 1
ATOM 1737 C CA . TYR A 1 215 ? 8.969 8.245 -8.262 1.00 88.75 215 TYR A CA 1
ATOM 1738 C C . TYR A 1 215 ? 9.431 7.980 -9.697 1.00 88.75 215 TYR A C 1
ATOM 1740 O O . TYR A 1 215 ? 8.912 7.062 -10.324 1.00 88.75 215 TYR A O 1
ATOM 1748 N N . TYR A 1 216 ? 10.476 8.665 -10.179 1.00 87.19 216 TYR A N 1
ATOM 1749 C CA . TYR A 1 216 ? 11.066 8.417 -11.502 1.00 87.19 216 TYR A CA 1
ATOM 1750 C C . TYR A 1 216 ? 11.506 6.957 -11.649 1.00 87.19 216 TYR A C 1
ATOM 1752 O O . TYR A 1 216 ? 11.149 6.270 -12.605 1.00 87.19 216 TYR A O 1
ATOM 1760 N N . LEU A 1 217 ? 12.232 6.438 -10.657 1.00 86.81 217 LEU A N 1
ATOM 1761 C CA . LEU A 1 217 ? 12.667 5.044 -10.653 1.00 86.81 217 LEU A CA 1
ATOM 1762 C C . LEU A 1 217 ? 11.490 4.063 -10.594 1.00 86.81 217 LEU A C 1
ATOM 1764 O O . LEU A 1 217 ? 11.586 2.982 -11.165 1.00 86.81 217 LEU A O 1
ATOM 1768 N N . SER A 1 218 ? 10.396 4.404 -9.913 1.00 88.19 218 SER A N 1
ATOM 1769 C CA . SER A 1 218 ? 9.197 3.556 -9.867 1.00 88.19 218 SER A CA 1
ATOM 1770 C C . SER A 1 218 ? 8.434 3.587 -11.192 1.00 88.19 218 SER A C 1
ATOM 1772 O O . SER A 1 218 ? 8.024 2.536 -11.675 1.00 88.19 218 SER A O 1
ATOM 1774 N N . PHE A 1 219 ? 8.303 4.767 -11.803 1.00 88.12 219 PHE A N 1
ATOM 1775 C CA . PHE A 1 219 ? 7.626 4.985 -13.082 1.00 88.12 219 PHE A CA 1
ATOM 1776 C C . PHE A 1 219 ? 8.230 4.132 -14.205 1.00 88.12 219 PHE A C 1
ATOM 1778 O O . PHE A 1 219 ? 7.498 3.556 -15.003 1.00 88.12 219 PHE A O 1
ATOM 1785 N N . TYR A 1 220 ? 9.559 3.997 -14.232 1.00 87.88 220 TYR A N 1
ATOM 1786 C CA . TYR A 1 220 ? 10.279 3.224 -15.251 1.00 87.88 220 TYR A CA 1
ATOM 1787 C C . TYR A 1 220 ? 10.618 1.776 -14.845 1.00 87.88 220 TYR A C 1
ATOM 1789 O O . TYR A 1 220 ? 11.441 1.142 -15.506 1.00 87.88 220 TYR A O 1
ATOM 1797 N N . ASP A 1 221 ? 10.037 1.235 -13.765 1.00 87.69 221 ASP A N 1
ATOM 1798 C CA . ASP A 1 221 ? 10.376 -0.106 -13.248 1.00 87.69 221 ASP A CA 1
ATOM 1799 C C . ASP A 1 221 ? 11.896 -0.282 -12.999 1.00 87.69 221 ASP A C 1
ATOM 1801 O O . ASP A 1 221 ? 12.522 -1.271 -13.380 1.00 87.69 221 ASP A O 1
ATOM 1805 N N . LEU A 1 222 ? 12.550 0.722 -12.412 1.00 85.69 222 LEU A N 1
ATOM 1806 C CA . LEU A 1 222 ? 13.989 0.718 -12.113 1.00 85.69 222 LEU A CA 1
ATOM 1807 C C . LEU A 1 222 ? 14.294 0.631 -10.615 1.00 85.69 222 LEU A C 1
ATOM 1809 O O . LEU A 1 222 ? 15.387 0.195 -10.253 1.00 85.69 222 LEU A O 1
ATOM 1813 N N . LYS A 1 223 ? 13.349 1.007 -9.742 1.00 85.12 223 LYS A N 1
ATOM 1814 C CA . LYS A 1 223 ? 13.557 1.119 -8.285 1.00 85.12 223 LYS A CA 1
ATOM 1815 C C . LYS A 1 223 ? 14.210 -0.128 -7.685 1.00 85.12 223 LYS A C 1
ATOM 1817 O O . LYS A 1 223 ? 15.296 -0.027 -7.118 1.00 85.12 223 LYS A O 1
ATOM 1822 N N . TYR A 1 224 ? 13.605 -1.302 -7.871 1.00 82.94 224 TYR A N 1
ATOM 1823 C CA . TYR A 1 224 ? 14.116 -2.559 -7.307 1.00 82.94 224 TYR A CA 1
ATOM 1824 C C . TYR A 1 224 ? 15.335 -3.116 -8.052 1.00 82.94 224 TYR A C 1
ATOM 1826 O O . TYR A 1 224 ? 16.157 -3.812 -7.451 1.00 82.94 224 TYR A O 1
ATOM 1834 N N . LYS A 1 225 ? 15.511 -2.762 -9.334 1.00 83.00 225 LYS A N 1
ATOM 1835 C CA . LYS A 1 225 ? 16.692 -3.143 -10.128 1.00 83.00 225 LYS A CA 1
ATOM 1836 C C . LYS A 1 225 ? 17.946 -2.467 -9.591 1.00 83.00 225 LYS A C 1
ATOM 1838 O O . LYS A 1 225 ? 18.961 -3.129 -9.399 1.00 83.00 225 LYS A O 1
ATOM 1843 N N . VAL A 1 226 ? 17.858 -1.167 -9.304 1.00 76.69 226 VAL A N 1
ATOM 1844 C CA . VAL A 1 226 ? 18.983 -0.362 -8.801 1.00 76.69 226 VAL A CA 1
ATOM 1845 C C . VAL A 1 226 ? 19.449 -0.840 -7.426 1.00 76.69 226 VAL A C 1
ATOM 1847 O O . VAL A 1 226 ? 20.649 -0.874 -7.170 1.00 76.69 226 VAL A O 1
ATOM 1850 N N . VAL A 1 227 ? 18.527 -1.262 -6.555 1.00 74.88 227 VAL A N 1
ATOM 1851 C CA . VAL A 1 227 ? 18.873 -1.802 -5.226 1.00 74.88 227 VAL A CA 1
ATOM 1852 C C . VAL A 1 227 ? 19.192 -3.302 -5.231 1.00 74.88 227 VAL A C 1
ATOM 1854 O O . VAL A 1 227 ? 19.493 -3.867 -4.182 1.00 74.88 227 VAL A O 1
ATOM 1857 N N . GLY A 1 228 ? 19.145 -3.960 -6.395 1.00 75.44 228 GLY A N 1
ATOM 1858 C CA . GLY A 1 228 ? 19.483 -5.377 -6.538 1.00 75.44 228 GLY A CA 1
ATOM 1859 C C . GLY A 1 228 ? 18.515 -6.334 -5.831 1.00 75.44 228 GLY A C 1
ATOM 1860 O O . GLY A 1 228 ? 18.933 -7.412 -5.409 1.00 75.44 228 GLY A O 1
ATOM 1861 N N . MET A 1 229 ? 17.249 -5.931 -5.688 1.00 82.06 229 MET A N 1
ATOM 1862 C CA . MET A 1 229 ? 16.177 -6.700 -5.034 1.00 82.06 229 MET A CA 1
ATOM 1863 C C . MET A 1 229 ? 15.037 -7.070 -6.002 1.00 82.06 229 MET A C 1
ATOM 1865 O O . MET A 1 229 ? 13.994 -7.544 -5.566 1.00 82.06 229 MET A O 1
ATOM 1869 N N . ASP A 1 230 ? 15.210 -6.834 -7.307 1.00 85.12 230 ASP A N 1
ATOM 1870 C CA . ASP A 1 230 ? 14.202 -7.145 -8.331 1.00 85.12 230 ASP A CA 1
ATOM 1871 C C . ASP A 1 230 ? 14.143 -8.645 -8.653 1.00 85.12 230 ASP A C 1
ATOM 1873 O O . ASP A 1 230 ? 15.145 -9.366 -8.569 1.00 85.12 230 ASP A O 1
ATOM 1877 N N . LEU A 1 231 ? 12.972 -9.092 -9.101 1.00 87.50 231 LEU A N 1
ATOM 1878 C CA . LEU A 1 231 ? 12.801 -10.416 -9.687 1.00 87.50 231 LEU A CA 1
ATOM 1879 C C . LEU A 1 231 ? 13.202 -10.412 -11.176 1.00 87.50 231 LEU A C 1
ATOM 1881 O O . LEU A 1 231 ? 13.007 -9.414 -11.878 1.00 87.50 231 LEU A O 1
ATOM 1885 N N . PRO A 1 232 ? 13.731 -11.528 -11.706 1.00 87.19 232 PRO A N 1
ATOM 1886 C CA . PRO A 1 232 ? 13.978 -11.671 -13.131 1.00 87.19 232 PRO A CA 1
ATOM 1887 C C . PRO A 1 232 ? 12.713 -11.463 -13.987 1.00 87.19 232 PRO A C 1
ATOM 1889 O O . PRO A 1 232 ? 11.634 -11.911 -13.593 1.00 87.19 232 PRO A O 1
ATOM 1892 N N . PRO A 1 233 ? 12.821 -10.890 -15.204 1.00 88.12 233 PRO A N 1
ATOM 1893 C CA . PRO A 1 233 ? 11.666 -10.541 -16.038 1.00 88.12 233 PRO A CA 1
ATOM 1894 C C . PRO A 1 233 ? 10.676 -11.685 -16.294 1.00 88.12 233 PRO A C 1
ATOM 1896 O O . PRO A 1 233 ? 9.468 -11.460 -16.327 1.00 88.12 233 PRO A O 1
ATOM 1899 N N . TRP A 1 234 ? 11.163 -12.921 -16.441 1.00 89.50 234 TRP A N 1
ATOM 1900 C CA . TRP A 1 234 ? 10.311 -14.092 -16.678 1.00 89.50 234 TRP A CA 1
ATOM 1901 C C . TRP A 1 234 ? 9.472 -14.498 -15.459 1.00 89.50 234 TRP A C 1
ATOM 1903 O O . TRP A 1 234 ? 8.420 -15.097 -15.644 1.00 89.50 234 TRP A O 1
ATOM 1913 N N . GLN A 1 235 ? 9.902 -14.162 -14.237 1.00 89.81 235 GLN A N 1
ATOM 1914 C CA . GLN A 1 235 ? 9.106 -14.368 -13.020 1.00 89.81 235 GLN A CA 1
ATOM 1915 C C . GLN A 1 235 ? 8.069 -13.256 -12.820 1.00 89.81 235 GLN A C 1
ATOM 1917 O O . GLN A 1 235 ? 7.041 -13.492 -12.196 1.00 89.81 235 GLN A O 1
ATOM 1922 N N . LYS A 1 236 ? 8.318 -12.056 -13.367 1.00 91.88 236 LYS A N 1
ATOM 1923 C CA . LYS A 1 236 ? 7.396 -10.913 -13.267 1.00 91.88 236 LYS A CA 1
ATOM 1924 C C . LYS A 1 236 ? 6.262 -10.975 -14.286 1.00 91.88 236 LYS A C 1
ATOM 1926 O O . LYS A 1 236 ? 5.156 -10.532 -14.005 1.00 91.88 236 LYS A O 1
ATOM 1931 N N . LYS A 1 237 ? 6.530 -11.504 -15.483 1.00 94.19 237 LYS A N 1
ATOM 1932 C CA . LYS A 1 237 ? 5.580 -11.487 -16.603 1.00 94.19 237 LYS A CA 1
ATOM 1933 C C . LYS A 1 237 ? 4.230 -12.107 -16.216 1.00 94.19 237 LYS A C 1
ATOM 1935 O O . LYS A 1 237 ? 4.168 -13.279 -15.858 1.00 94.19 237 LYS A O 1
ATOM 1940 N N . GLY A 1 238 ? 3.153 -11.334 -16.365 1.00 94.38 238 GLY A N 1
ATOM 1941 C CA . GLY A 1 238 ? 1.790 -11.793 -16.083 1.00 94.38 238 GLY A CA 1
ATOM 1942 C C . GLY A 1 238 ? 1.444 -11.862 -14.594 1.00 94.38 238 GLY A C 1
ATOM 1943 O O . GLY A 1 238 ? 0.474 -12.528 -14.240 1.00 94.38 238 GLY A O 1
ATOM 1944 N N . ARG A 1 239 ? 2.219 -11.199 -13.727 1.00 94.75 239 ARG A N 1
ATOM 1945 C CA . ARG A 1 239 ? 2.042 -11.230 -12.270 1.00 94.75 239 ARG A CA 1
ATOM 1946 C C . ARG A 1 239 ? 1.800 -9.841 -11.684 1.00 94.75 239 ARG A C 1
ATOM 1948 O O . ARG A 1 239 ? 2.124 -8.816 -12.288 1.00 94.75 239 ARG A O 1
ATOM 1955 N N . TYR A 1 240 ? 1.272 -9.836 -10.470 1.00 94.69 240 TYR A N 1
ATOM 1956 C CA . TYR A 1 240 ? 1.239 -8.684 -9.580 1.00 94.69 240 TYR A CA 1
ATOM 1957 C C . TYR A 1 240 ? 2.283 -8.911 -8.495 1.00 94.69 240 TYR A C 1
ATOM 1959 O O . TYR A 1 240 ? 2.285 -9.975 -7.883 1.00 94.69 240 TYR A O 1
ATOM 1967 N N . ILE A 1 241 ? 3.183 -7.957 -8.271 1.00 93.88 241 ILE A N 1
ATOM 1968 C CA . ILE A 1 241 ? 4.268 -8.140 -7.301 1.00 93.88 241 ILE A CA 1
ATOM 1969 C C . ILE A 1 241 ? 4.171 -7.088 -6.210 1.00 93.88 241 ILE A C 1
ATOM 1971 O O . ILE A 1 241 ? 4.211 -5.895 -6.505 1.00 93.88 241 ILE A O 1
ATOM 1975 N N . SER A 1 242 ? 4.121 -7.533 -4.958 1.00 92.50 242 SER A N 1
ATOM 1976 C CA . SER A 1 242 ? 4.366 -6.674 -3.801 1.00 92.50 242 SER A CA 1
ATOM 1977 C C . SER A 1 242 ? 5.781 -6.907 -3.267 1.00 92.50 242 SER A C 1
ATOM 1979 O O . SER A 1 242 ? 6.202 -8.047 -3.061 1.00 92.50 242 SER A O 1
ATOM 1981 N N . TYR A 1 243 ? 6.541 -5.826 -3.090 1.00 88.62 243 TYR A N 1
ATOM 1982 C CA . TYR A 1 243 ? 7.908 -5.851 -2.568 1.00 88.62 243 TYR A CA 1
ATOM 1983 C C . TYR A 1 243 ? 7.901 -5.391 -1.116 1.00 88.62 243 TYR A C 1
ATOM 1985 O O . TYR A 1 243 ? 7.769 -4.197 -0.840 1.00 88.62 243 TYR A O 1
ATOM 1993 N N . GLU A 1 244 ? 8.063 -6.324 -0.184 1.00 83.12 244 GLU A N 1
ATOM 1994 C CA . GLU A 1 244 ? 7.838 -6.041 1.229 1.00 83.12 244 GLU A CA 1
ATOM 1995 C C . GLU A 1 244 ? 9.111 -6.150 2.072 1.00 83.12 244 GLU A C 1
ATOM 1997 O O . GLU A 1 244 ? 9.704 -7.230 2.169 1.00 83.12 244 GLU A O 1
ATOM 2002 N N . PRO A 1 245 ? 9.504 -5.069 2.766 1.00 71.88 245 PRO A N 1
ATOM 2003 C CA . PRO A 1 245 ? 10.532 -5.125 3.789 1.00 71.88 245 PRO A CA 1
ATOM 2004 C C . PRO A 1 245 ? 9.897 -5.473 5.145 1.00 71.88 245 PRO A C 1
ATOM 2006 O O . PRO A 1 245 ? 9.398 -4.589 5.838 1.00 71.88 245 PRO A O 1
ATOM 2009 N N . GLY A 1 246 ? 9.920 -6.734 5.586 1.00 67.25 246 GLY A N 1
ATOM 2010 C CA . GLY A 1 246 ? 9.411 -7.027 6.932 1.00 67.25 246 GLY A CA 1
ATOM 2011 C C . GLY A 1 246 ? 9.231 -8.490 7.303 1.00 67.25 246 GLY A C 1
ATOM 2012 O O . GLY A 1 246 ? 9.286 -9.378 6.462 1.00 67.25 246 GLY A O 1
ATOM 2013 N N . GLY A 1 247 ? 9.009 -8.710 8.601 1.00 71.38 247 GLY A N 1
ATOM 2014 C CA . GLY A 1 247 ? 8.523 -9.981 9.126 1.00 71.38 247 GLY A CA 1
ATOM 2015 C C . GLY A 1 247 ? 7.013 -10.100 8.928 1.00 71.38 247 GLY A C 1
ATOM 2016 O O . GLY A 1 247 ? 6.291 -9.103 9.005 1.00 71.38 247 GLY A O 1
ATOM 2017 N N . ARG A 1 248 ? 6.558 -11.324 8.675 1.00 83.06 248 ARG A N 1
ATOM 2018 C CA . ARG A 1 248 ? 5.148 -11.688 8.531 1.00 83.06 248 ARG A CA 1
ATOM 2019 C C . ARG A 1 248 ? 4.786 -12.736 9.558 1.00 83.06 248 ARG A C 1
ATOM 2021 O O . ARG A 1 248 ? 5.645 -13.529 9.947 1.00 83.06 248 ARG A O 1
ATOM 2028 N N . VAL A 1 249 ? 3.522 -12.740 9.949 1.00 88.88 249 VAL A N 1
ATOM 2029 C CA . VAL A 1 249 ? 2.961 -13.757 10.833 1.00 88.88 249 VAL A CA 1
ATOM 2030 C C . VAL A 1 249 ? 1.615 -14.184 10.274 1.00 88.88 249 VAL A C 1
ATOM 2032 O O . VAL A 1 249 ? 0.801 -13.341 9.902 1.00 88.88 249 VAL A O 1
ATOM 2035 N N . ASP A 1 250 ? 1.387 -15.489 10.198 1.00 91.31 250 ASP A N 1
ATOM 2036 C CA . ASP A 1 250 ? 0.091 -16.023 9.792 1.00 91.31 250 ASP A CA 1
ATOM 2037 C C . ASP A 1 250 ? -0.917 -15.827 10.923 1.00 91.31 250 ASP A C 1
ATOM 2039 O O . ASP A 1 250 ? -0.622 -16.097 12.094 1.00 91.31 250 ASP A O 1
ATOM 2043 N N . TYR A 1 251 ? -2.110 -15.359 10.572 1.00 92.25 251 TYR A N 1
ATOM 2044 C CA . TYR A 1 251 ? -3.187 -15.163 11.525 1.00 92.25 251 TYR A CA 1
ATOM 2045 C C . TYR A 1 251 ? -3.581 -16.483 12.193 1.00 92.25 251 TYR A C 1
ATOM 2047 O O . TYR A 1 251 ? -3.726 -17.522 11.545 1.00 92.25 251 TYR A O 1
ATOM 2055 N N . LYS A 1 252 ? -3.794 -16.422 13.509 1.00 92.19 252 LYS A N 1
ATOM 2056 C CA . LYS A 1 252 ? -4.371 -17.496 14.319 1.00 92.19 252 LYS A CA 1
ATOM 2057 C C . LYS A 1 252 ? -5.262 -16.872 15.386 1.00 92.19 252 LYS A C 1
ATOM 2059 O O . LYS A 1 252 ? -4.953 -15.792 15.888 1.00 92.19 252 LYS A O 1
ATOM 2064 N N . GLU A 1 253 ? -6.336 -17.563 15.749 1.00 91.25 253 GLU A N 1
ATOM 2065 C CA . GLU A 1 253 ? -7.194 -17.147 16.860 1.00 91.25 253 GLU A CA 1
ATOM 2066 C C . GLU A 1 253 ? -6.358 -16.980 18.141 1.00 91.25 253 GLU A C 1
ATOM 2068 O O . GLU A 1 253 ? -5.514 -17.822 18.461 1.00 91.25 253 GLU A O 1
ATOM 2073 N N . GLY A 1 254 ? -6.556 -15.872 18.853 1.00 90.44 254 GLY A N 1
ATOM 2074 C CA . GLY A 1 254 ? -5.772 -15.511 20.036 1.00 90.44 254 GLY A CA 1
ATOM 2075 C C . GLY A 1 254 ? -4.379 -14.935 19.746 1.00 90.44 254 GLY A C 1
ATOM 2076 O O . GLY A 1 254 ? -3.609 -14.736 20.686 1.00 90.44 254 GLY A O 1
ATOM 2077 N N . LEU A 1 255 ? -4.027 -14.657 18.482 1.00 91.88 255 LEU A N 1
ATOM 2078 C CA . LEU A 1 255 ? -2.739 -14.050 18.138 1.00 91.88 255 LEU A CA 1
ATOM 2079 C C . LEU A 1 255 ? -2.605 -12.652 18.757 1.00 91.88 255 LEU A C 1
ATOM 2081 O O . LEU A 1 255 ? -3.379 -11.739 18.463 1.00 91.88 255 LEU A O 1
ATOM 2085 N N . VAL A 1 256 ? -1.554 -12.484 19.557 1.00 91.56 256 VAL A N 1
ATOM 2086 C CA . VAL A 1 256 ? -1.100 -11.196 20.080 1.00 91.56 256 VAL A CA 1
ATOM 2087 C C . VAL A 1 256 ? 0.370 -11.039 19.711 1.00 91.56 256 VAL A C 1
ATOM 2089 O O . VAL A 1 256 ? 1.200 -11.849 20.119 1.00 91.56 256 VAL A O 1
ATOM 2092 N N . ASP A 1 257 ? 0.701 -10.010 18.938 1.00 90.56 257 ASP A N 1
ATOM 2093 C CA . ASP A 1 257 ? 2.078 -9.740 18.498 1.00 90.56 257 ASP A CA 1
ATOM 2094 C C . ASP A 1 257 ? 2.361 -8.236 18.548 1.00 90.56 257 ASP A C 1
ATOM 2096 O O . ASP A 1 257 ? 1.478 -7.435 18.846 1.00 90.56 257 ASP A O 1
ATOM 2100 N N . LYS A 1 258 ? 3.594 -7.835 18.269 1.00 86.00 258 LYS A N 1
ATOM 2101 C CA . LYS A 1 258 ? 4.004 -6.440 18.192 1.00 86.00 258 LYS A CA 1
ATOM 2102 C C . LYS A 1 258 ? 3.178 -5.678 17.162 1.00 86.00 258 LYS A C 1
ATOM 2104 O O . LYS A 1 258 ? 2.721 -6.220 16.150 1.00 86.00 258 LYS A O 1
ATOM 2109 N N . ASN A 1 259 ? 3.039 -4.379 17.399 1.00 80.12 259 ASN A N 1
ATOM 2110 C CA . ASN A 1 259 ? 2.516 -3.468 16.395 1.00 80.12 259 ASN A CA 1
ATOM 2111 C C . ASN A 1 259 ? 3.404 -3.456 15.139 1.00 80.12 259 ASN A C 1
ATOM 2113 O O . ASN A 1 259 ? 4.583 -3.819 15.174 1.00 80.12 259 ASN A O 1
ATOM 2117 N N . ASN A 1 260 ? 2.828 -3.011 14.021 1.00 82.25 260 ASN A N 1
ATOM 2118 C CA . ASN A 1 260 ? 3.528 -2.863 12.746 1.00 82.25 260 ASN A CA 1
ATOM 2119 C C . ASN A 1 260 ? 4.060 -4.188 12.147 1.00 82.25 260 ASN A C 1
ATOM 2121 O O . ASN A 1 260 ? 5.042 -4.185 11.402 1.00 82.25 260 ASN A O 1
ATOM 2125 N N . VAL A 1 261 ? 3.404 -5.313 12.446 1.00 84.25 261 VAL A N 1
ATOM 2126 C CA . VAL A 1 261 ? 3.640 -6.611 11.796 1.00 84.25 261 VAL A CA 1
ATOM 2127 C C . VAL A 1 261 ? 2.600 -6.818 10.695 1.00 84.25 261 VAL A C 1
ATOM 2129 O O . VAL A 1 261 ? 1.427 -6.495 10.868 1.00 84.25 261 VAL A O 1
ATOM 2132 N N . ASN A 1 262 ? 3.040 -7.335 9.547 1.00 86.19 262 ASN A N 1
ATOM 2133 C CA . ASN A 1 262 ? 2.138 -7.760 8.482 1.00 86.19 262 ASN A CA 1
ATOM 2134 C C . ASN A 1 262 ? 1.517 -9.106 8.877 1.00 86.19 262 ASN A C 1
ATOM 2136 O O . ASN A 1 262 ? 2.228 -10.114 8.916 1.00 86.19 262 ASN A O 1
ATOM 2140 N N . VAL A 1 263 ? 0.214 -9.120 9.161 1.00 90.50 263 VAL A N 1
ATOM 2141 C CA . VAL A 1 263 ? -0.521 -10.350 9.471 1.00 90.50 263 VAL A CA 1
ATOM 2142 C C . VAL A 1 263 ? -1.229 -10.860 8.229 1.00 90.50 263 VAL A C 1
ATOM 2144 O O . VAL A 1 263 ? -1.945 -10.105 7.570 1.00 90.50 263 VAL A O 1
ATOM 2147 N N . ILE A 1 264 ? -0.988 -12.129 7.909 1.00 91.06 264 ILE A N 1
ATOM 2148 C CA . ILE A 1 264 ? -1.495 -12.806 6.715 1.00 91.06 264 ILE A CA 1
ATOM 2149 C C . ILE A 1 264 ? -2.766 -13.566 7.083 1.00 91.06 264 ILE A C 1
ATOM 2151 O O . ILE A 1 264 ? -2.752 -14.405 7.980 1.00 91.06 264 ILE A O 1
ATOM 2155 N N . PHE A 1 265 ? -3.865 -13.243 6.408 1.00 86.38 265 PHE A N 1
ATOM 2156 C CA . PHE A 1 265 ? -5.188 -13.824 6.654 1.00 86.38 265 PHE A CA 1
ATOM 2157 C C . PHE A 1 265 ? -5.590 -14.841 5.587 1.00 86.38 265 PHE A C 1
ATOM 2159 O O . PHE A 1 265 ? -6.379 -15.732 5.880 1.00 86.38 265 PHE A O 1
ATOM 2166 N N . ASN A 1 266 ? -5.045 -14.717 4.375 1.00 79.62 266 ASN A N 1
ATOM 2167 C CA . ASN A 1 266 ? -5.253 -15.644 3.267 1.00 79.62 266 ASN A CA 1
ATOM 2168 C C . ASN A 1 266 ? -3.918 -15.921 2.564 1.00 79.62 266 ASN A C 1
ATOM 2170 O O . ASN A 1 266 ? -3.032 -15.061 2.550 1.00 79.62 266 ASN A O 1
ATOM 2174 N N . ASP A 1 267 ? -3.781 -17.119 1.992 1.00 69.75 267 ASP A N 1
ATOM 2175 C CA . ASP A 1 267 ? -2.534 -17.593 1.388 1.00 69.75 267 ASP A CA 1
ATOM 2176 C C . ASP A 1 267 ? -2.000 -16.619 0.326 1.00 69.75 267 ASP A C 1
ATOM 2178 O O . ASP A 1 267 ? -2.707 -16.194 -0.588 1.00 69.75 267 ASP A O 1
ATOM 2182 N N . SER A 1 268 ? -0.711 -16.295 0.428 1.00 68.38 268 SER A N 1
ATOM 2183 C CA . SER A 1 268 ? 0.032 -15.560 -0.597 1.00 68.38 268 SER A CA 1
ATOM 2184 C C . SER A 1 268 ? 1.305 -16.324 -0.940 1.00 68.38 268 SER A C 1
ATOM 2186 O O . SER A 1 268 ? 2.026 -16.789 -0.056 1.00 68.38 268 SER A O 1
ATOM 2188 N N . GLU A 1 269 ? 1.592 -16.485 -2.234 1.00 78.50 269 GLU A N 1
ATOM 2189 C CA . GLU A 1 269 ? 2.830 -17.127 -2.671 1.00 78.50 269 GLU A CA 1
ATOM 2190 C C . GLU A 1 269 ? 4.019 -16.197 -2.376 1.00 78.50 269 GLU A C 1
ATOM 2192 O O . GLU A 1 269 ? 4.096 -15.063 -2.862 1.00 78.50 269 GLU A O 1
ATOM 2197 N N . ILE A 1 270 ? 4.966 -16.687 -1.572 1.00 78.19 270 ILE A N 1
ATOM 2198 C CA . ILE A 1 270 ? 6.148 -15.926 -1.158 1.00 78.19 270 ILE A CA 1
ATOM 2199 C C . ILE A 1 270 ? 7.370 -16.416 -1.921 1.00 78.19 270 ILE A C 1
ATOM 2201 O O . ILE A 1 270 ? 7.762 -17.580 -1.829 1.00 78.19 270 ILE A O 1
ATOM 2205 N N . ILE A 1 271 ? 8.041 -15.486 -2.597 1.00 76.69 271 ILE A N 1
ATOM 2206 C CA . ILE A 1 271 ? 9.298 -15.746 -3.292 1.00 76.69 271 ILE A CA 1
ATOM 2207 C C . ILE A 1 271 ? 10.399 -14.888 -2.672 1.00 76.69 271 ILE A C 1
ATOM 2209 O O . ILE A 1 271 ? 10.234 -13.698 -2.398 1.00 76.69 271 ILE A O 1
ATOM 2213 N N . LYS A 1 272 ? 11.565 -15.501 -2.465 1.00 73.62 272 LYS A N 1
ATOM 2214 C CA . LYS A 1 272 ? 12.789 -14.775 -2.114 1.00 73.62 272 LYS A CA 1
ATOM 2215 C C . LYS A 1 272 ? 13.474 -14.319 -3.392 1.00 73.62 272 LYS A C 1
ATOM 2217 O O . LYS A 1 272 ? 13.684 -15.127 -4.298 1.00 73.62 272 LYS A O 1
ATOM 2222 N N . TYR A 1 273 ? 13.854 -13.046 -3.458 1.00 69.50 273 TYR A N 1
ATOM 2223 C CA . TYR A 1 273 ? 14.610 -12.540 -4.599 1.00 69.50 273 TYR A CA 1
ATOM 2224 C C . TYR A 1 273 ? 15.959 -13.262 -4.721 1.00 69.50 273 TYR A C 1
ATOM 2226 O O . TYR A 1 273 ? 16.592 -13.650 -3.734 1.00 69.50 273 TYR A O 1
ATOM 2234 N N . SER A 1 274 ? 16.415 -13.438 -5.960 1.00 63.97 274 SER A N 1
ATOM 2235 C CA . SER A 1 274 ? 17.714 -14.038 -6.241 1.00 63.97 274 SER A CA 1
ATOM 2236 C C . SER A 1 274 ? 18.744 -12.950 -6.513 1.00 63.97 274 SER A C 1
ATOM 2238 O O . SER A 1 274 ? 18.707 -12.281 -7.546 1.00 63.97 274 SER A O 1
ATOM 2240 N N . HIS A 1 275 ? 19.728 -12.825 -5.619 1.00 65.94 275 HIS A N 1
ATOM 2241 C CA . HIS A 1 275 ? 20.887 -11.955 -5.836 1.00 65.94 275 HIS A CA 1
ATOM 2242 C C . HIS A 1 275 ? 21.636 -12.285 -7.137 1.00 65.94 275 HIS A C 1
ATOM 2244 O O . HIS A 1 275 ? 22.304 -11.416 -7.686 1.00 65.94 275 HIS A O 1
ATOM 2250 N N . PHE A 1 276 ? 21.535 -13.517 -7.643 1.00 63.16 276 PHE A N 1
ATOM 2251 C CA . PHE A 1 276 ? 22.234 -13.959 -8.849 1.00 63.16 276 PHE A CA 1
ATOM 2252 C C . PHE A 1 276 ? 21.902 -13.094 -10.072 1.00 63.16 276 PHE A C 1
ATOM 2254 O O . PHE A 1 276 ? 22.804 -12.668 -10.789 1.00 63.16 276 PHE A O 1
ATOM 2261 N N . TYR A 1 277 ? 20.622 -12.768 -10.274 1.00 62.69 277 TYR A N 1
ATOM 2262 C CA . TYR A 1 277 ? 20.195 -11.925 -11.391 1.00 62.69 277 TYR A CA 1
ATOM 2263 C C . TYR A 1 277 ? 20.710 -10.484 -11.251 1.00 62.69 277 TYR A C 1
ATOM 2265 O O . TYR A 1 277 ? 21.234 -9.914 -12.208 1.00 62.69 277 TYR A O 1
ATOM 2273 N N . ALA A 1 278 ? 20.647 -9.923 -10.040 1.00 64.31 278 ALA A N 1
ATOM 2274 C CA . ALA A 1 278 ? 21.202 -8.603 -9.748 1.00 64.31 278 ALA A CA 1
ATOM 2275 C C . ALA A 1 278 ? 22.725 -8.550 -9.978 1.00 64.31 278 ALA A C 1
ATOM 2277 O O . ALA A 1 278 ? 23.228 -7.589 -10.561 1.00 64.31 278 ALA A O 1
ATOM 2278 N N . TRP A 1 279 ? 23.457 -9.603 -9.596 1.00 65.31 279 TRP A N 1
ATOM 2279 C CA . TRP A 1 279 ? 24.894 -9.727 -9.854 1.00 65.31 279 TRP A CA 1
ATOM 2280 C C . TRP A 1 279 ? 25.216 -9.800 -11.345 1.00 65.31 279 TRP A C 1
ATOM 2282 O O . TRP A 1 279 ? 26.141 -9.126 -11.788 1.00 65.31 279 TRP A O 1
ATOM 2292 N N . ILE A 1 280 ? 24.445 -10.554 -12.132 1.00 70.94 280 ILE A N 1
ATOM 2293 C CA . ILE A 1 280 ? 24.616 -10.593 -13.591 1.00 70.94 280 ILE A CA 1
ATOM 2294 C C . ILE A 1 280 ? 24.401 -9.203 -14.190 1.00 70.94 280 ILE A C 1
ATOM 2296 O O . ILE A 1 280 ? 25.250 -8.737 -14.944 1.00 70.94 280 ILE A O 1
ATOM 2300 N N . MET A 1 281 ? 23.322 -8.509 -13.816 1.00 67.50 281 MET A N 1
ATOM 2301 C CA . MET A 1 281 ? 23.049 -7.149 -14.296 1.00 67.50 281 MET A CA 1
ATOM 2302 C C . MET A 1 281 ? 24.181 -6.179 -13.941 1.00 67.50 281 MET A C 1
ATOM 2304 O O . MET A 1 281 ? 24.606 -5.389 -14.784 1.00 67.50 281 MET A O 1
ATOM 2308 N N . PHE A 1 282 ? 24.716 -6.275 -12.723 1.00 66.38 282 PHE A N 1
ATOM 2309 C CA . PHE A 1 282 ? 25.855 -5.480 -12.272 1.00 66.38 282 PHE A CA 1
ATOM 2310 C C . PHE A 1 282 ? 27.131 -5.786 -13.072 1.00 66.38 282 PHE A C 1
ATOM 2312 O O . PHE A 1 282 ? 27.805 -4.866 -13.534 1.00 66.38 282 PHE A O 1
ATOM 2319 N N . ILE A 1 283 ? 27.440 -7.065 -13.307 1.00 70.75 283 ILE A N 1
ATOM 2320 C CA . ILE A 1 283 ? 28.584 -7.490 -14.128 1.00 70.75 283 ILE A CA 1
ATOM 2321 C C . ILE A 1 283 ? 28.425 -6.986 -15.568 1.00 70.75 283 ILE A C 1
ATOM 2323 O O . ILE A 1 283 ? 29.354 -6.394 -16.116 1.00 70.75 283 ILE A O 1
ATOM 2327 N N . CYS A 1 284 ? 27.246 -7.156 -16.173 1.00 72.69 284 CYS A N 1
ATOM 2328 C CA . CYS A 1 284 ? 26.946 -6.663 -17.516 1.00 72.69 284 CYS A CA 1
ATOM 2329 C C . CYS A 1 284 ? 27.102 -5.139 -17.607 1.00 72.69 284 CYS A C 1
ATOM 2331 O O . CYS A 1 284 ? 27.715 -4.643 -18.551 1.00 72.69 284 CYS A O 1
ATOM 2333 N N . PHE A 1 285 ? 26.616 -4.397 -16.610 1.00 70.81 285 PHE A N 1
ATOM 2334 C CA . PHE A 1 285 ? 26.788 -2.948 -16.527 1.00 70.81 285 PHE A CA 1
ATOM 2335 C C . PHE A 1 285 ? 28.270 -2.547 -16.458 1.00 70.81 285 PHE A C 1
ATOM 2337 O O . PHE A 1 285 ? 28.707 -1.674 -17.210 1.00 70.81 285 PHE A O 1
ATOM 2344 N N . PHE A 1 286 ? 29.070 -3.230 -15.634 1.00 63.56 286 PHE A N 1
ATOM 2345 C CA . PHE A 1 286 ? 30.515 -3.000 -15.557 1.00 63.56 286 PHE A CA 1
ATOM 2346 C C . PHE A 1 286 ? 31.227 -3.301 -16.878 1.00 63.56 286 PHE A C 1
ATOM 2348 O O . PHE A 1 286 ? 32.061 -2.509 -17.314 1.00 63.56 286 PHE A O 1
ATOM 2355 N N . ILE A 1 287 ? 30.872 -4.394 -17.557 1.00 76.12 287 ILE A N 1
ATOM 2356 C CA . ILE A 1 287 ? 31.408 -4.719 -18.886 1.00 76.12 287 ILE A CA 1
ATOM 2357 C C . ILE A 1 287 ? 31.073 -3.600 -19.881 1.00 76.12 287 ILE A C 1
ATOM 2359 O O . ILE A 1 287 ? 31.953 -3.158 -20.618 1.00 76.12 287 ILE A O 1
ATOM 2363 N N . ILE A 1 288 ? 29.839 -3.087 -19.877 1.00 73.94 288 ILE A N 1
ATOM 2364 C CA . ILE A 1 288 ? 29.427 -1.980 -20.753 1.00 73.94 288 ILE A CA 1
ATOM 2365 C C . ILE A 1 288 ? 30.239 -0.712 -20.459 1.00 73.94 288 ILE A C 1
ATOM 2367 O O . ILE A 1 288 ? 30.752 -0.097 -21.396 1.00 73.94 288 ILE A O 1
ATOM 2371 N N . ILE A 1 289 ? 30.427 -0.342 -19.187 1.00 64.75 289 ILE A N 1
ATOM 2372 C CA . ILE A 1 289 ? 31.274 0.801 -18.808 1.00 64.75 289 ILE A CA 1
ATOM 2373 C C . ILE A 1 289 ? 32.707 0.602 -19.304 1.00 64.75 289 ILE A C 1
ATOM 2375 O O . ILE A 1 289 ? 33.271 1.509 -19.918 1.00 64.75 289 ILE A O 1
ATOM 2379 N N . LEU A 1 290 ? 33.293 -0.579 -19.092 1.00 64.88 290 LEU A N 1
ATOM 2380 C CA . LEU A 1 290 ? 34.650 -0.888 -19.547 1.00 64.88 290 LEU A CA 1
ATOM 2381 C C . LEU A 1 290 ? 34.772 -0.781 -21.073 1.00 64.88 290 LEU A C 1
ATOM 2383 O O . LEU A 1 290 ? 35.753 -0.225 -21.569 1.00 64.88 290 LEU A O 1
ATOM 2387 N N . LEU A 1 291 ? 33.763 -1.233 -21.825 1.00 78.19 291 LEU A N 1
ATOM 2388 C CA . LEU A 1 291 ? 33.712 -1.097 -23.283 1.00 78.19 291 LEU A CA 1
ATOM 2389 C C . LEU A 1 291 ? 33.589 0.367 -23.732 1.00 78.19 291 LEU A C 1
ATOM 2391 O O . LEU A 1 291 ? 34.238 0.763 -24.705 1.00 78.19 291 LEU A O 1
ATOM 2395 N N . ILE A 1 292 ? 32.795 1.184 -23.033 1.00 72.44 292 ILE A N 1
ATOM 2396 C CA . ILE A 1 292 ? 32.674 2.626 -23.291 1.00 72.44 292 ILE A CA 1
ATOM 2397 C C . ILE A 1 292 ? 34.021 3.311 -23.036 1.00 72.44 292 ILE A C 1
ATOM 2399 O O . ILE A 1 292 ? 34.545 3.980 -23.927 1.00 72.44 292 ILE A O 1
ATOM 2403 N N . VAL A 1 293 ? 34.628 3.089 -21.868 1.00 69.62 293 VAL A N 1
ATOM 2404 C CA . VAL A 1 293 ? 35.941 3.640 -21.497 1.00 69.62 293 VAL A CA 1
ATOM 2405 C C . VAL A 1 293 ? 37.015 3.217 -22.501 1.00 69.62 293 VAL A C 1
ATOM 2407 O O . VAL A 1 293 ? 37.792 4.055 -22.957 1.00 69.62 293 VAL A O 1
ATOM 2410 N N . TYR A 1 294 ? 37.031 1.947 -22.917 1.00 76.38 294 TYR A N 1
ATOM 2411 C CA . TYR A 1 294 ? 37.942 1.438 -23.943 1.00 76.38 294 TYR A CA 1
ATOM 2412 C C . TYR A 1 294 ? 37.757 2.152 -25.291 1.00 76.38 294 TYR A C 1
ATOM 2414 O O . TYR A 1 294 ? 38.735 2.603 -25.896 1.00 76.38 294 TYR A O 1
ATOM 2422 N N . LYS A 1 295 ? 36.509 2.330 -25.750 1.00 76.25 295 LYS A N 1
ATOM 2423 C CA . LYS A 1 295 ? 36.205 3.079 -26.981 1.00 76.25 295 LYS A CA 1
ATOM 2424 C C . LYS A 1 295 ? 36.647 4.541 -26.887 1.00 76.25 295 LYS A C 1
ATOM 2426 O O . LYS A 1 295 ? 37.254 5.041 -27.834 1.00 76.25 295 LYS A O 1
ATOM 2431 N N . PHE A 1 296 ? 36.399 5.215 -25.764 1.00 73.31 296 PHE A N 1
ATOM 2432 C CA . PHE A 1 296 ? 36.833 6.599 -25.549 1.00 73.31 296 PHE A CA 1
ATOM 2433 C C . PHE A 1 296 ? 38.358 6.725 -25.484 1.00 73.31 296 PHE A C 1
ATOM 2435 O O . PHE A 1 296 ? 38.918 7.585 -26.162 1.00 73.31 296 PHE A O 1
ATOM 2442 N N . ARG A 1 297 ? 39.050 5.825 -24.773 1.00 73.81 297 ARG A N 1
ATOM 2443 C CA . ARG A 1 297 ? 40.520 5.765 -24.740 1.00 73.81 297 ARG A CA 1
ATOM 2444 C C . ARG A 1 297 ? 41.107 5.609 -26.141 1.00 73.81 297 ARG A C 1
ATOM 2446 O O . ARG A 1 297 ? 42.023 6.343 -26.501 1.00 73.81 297 ARG A O 1
ATOM 2453 N N . ASN A 1 298 ? 40.563 4.703 -26.952 1.00 73.12 298 ASN A N 1
ATOM 2454 C CA . ASN A 1 298 ? 41.032 4.489 -28.324 1.00 73.12 298 ASN A CA 1
ATOM 2455 C C . ASN A 1 298 ? 40.723 5.669 -29.255 1.00 73.12 298 ASN A C 1
ATOM 2457 O O . ASN A 1 298 ? 41.445 5.890 -30.225 1.00 73.12 298 ASN A O 1
ATOM 2461 N N . LYS A 1 299 ? 39.669 6.442 -28.969 1.00 71.12 299 LYS A N 1
ATOM 2462 C CA . LYS A 1 299 ? 39.338 7.665 -29.709 1.00 71.12 299 LYS A CA 1
ATOM 2463 C C . LYS A 1 299 ? 40.281 8.815 -29.332 1.00 71.12 299 LYS A C 1
ATOM 2465 O O . LYS A 1 299 ? 40.806 9.470 -30.223 1.00 71.12 299 LYS A O 1
ATOM 2470 N N . ILE A 1 300 ? 40.580 8.996 -28.044 1.00 60.75 300 ILE A N 1
ATOM 2471 C CA . ILE A 1 300 ? 41.519 10.015 -27.537 1.00 60.75 300 ILE A CA 1
ATOM 2472 C C . ILE A 1 300 ? 42.964 9.697 -27.955 1.00 60.75 300 ILE A C 1
ATOM 2474 O O . ILE A 1 300 ? 43.676 10.578 -28.431 1.00 60.75 300 ILE A O 1
ATOM 2478 N N . GLY A 1 301 ? 43.378 8.428 -27.882 1.00 56.97 301 GLY A N 1
ATOM 2479 C CA . GLY A 1 301 ? 44.705 7.978 -28.320 1.00 56.97 301 GLY A CA 1
ATOM 2480 C C . GLY A 1 301 ? 44.965 8.139 -29.824 1.00 56.97 301 GLY A C 1
ATOM 2481 O O . GLY A 1 301 ? 46.118 8.166 -30.241 1.00 56.97 301 GLY A O 1
ATOM 2482 N N . LYS A 1 302 ? 43.916 8.291 -30.645 1.00 55.03 302 LYS A N 1
ATOM 2483 C CA . LYS A 1 302 ? 44.036 8.641 -32.071 1.00 55.03 302 LYS A CA 1
ATOM 2484 C C . LYS A 1 302 ? 44.129 10.151 -32.322 1.00 55.03 302 LYS A C 1
ATOM 2486 O O . LYS A 1 302 ? 44.665 10.543 -33.353 1.00 55.03 302 LYS A O 1
ATOM 2491 N N . VAL A 1 303 ? 43.625 10.984 -31.408 1.00 55.44 303 VAL A N 1
ATOM 2492 C CA . VAL A 1 303 ? 43.614 12.455 -31.533 1.00 55.44 303 VAL A CA 1
ATOM 2493 C C . VAL A 1 303 ? 44.892 13.078 -30.960 1.00 55.44 303 VAL A C 1
ATOM 2495 O O . VAL A 1 303 ? 45.373 14.080 -31.481 1.00 55.44 303 VAL A O 1
ATOM 2498 N N . VAL A 1 304 ? 45.509 12.455 -29.953 1.00 50.88 304 VAL A N 1
ATOM 2499 C CA . VAL A 1 304 ? 46.765 12.932 -29.358 1.00 50.88 304 VAL A CA 1
ATOM 2500 C C . VAL A 1 304 ? 47.953 12.149 -29.929 1.00 50.88 304 VAL A C 1
ATOM 2502 O O . VAL A 1 304 ? 48.431 11.186 -29.333 1.00 50.88 304 VAL A O 1
ATOM 2505 N N . LYS A 1 305 ? 48.475 12.571 -31.089 1.00 51.34 305 LYS A N 1
ATOM 2506 C CA . LYS A 1 305 ? 49.864 12.243 -31.454 1.00 51.34 305 LYS A CA 1
ATOM 2507 C C . LYS A 1 305 ? 50.772 13.094 -30.571 1.00 51.34 305 LYS A C 1
ATOM 2509 O O . LYS A 1 305 ? 50.950 14.278 -30.841 1.00 51.34 305 LYS A O 1
ATOM 2514 N N . LEU A 1 306 ? 51.321 12.505 -29.510 1.00 51.53 306 LEU A N 1
ATOM 2515 C CA . LEU A 1 306 ? 52.337 13.178 -28.703 1.00 51.53 306 LEU A CA 1
ATOM 2516 C C . LEU A 1 306 ? 53.503 13.599 -29.618 1.00 51.53 306 LEU A C 1
ATOM 2518 O O . LEU A 1 306 ? 53.953 12.781 -30.432 1.00 51.53 306 LEU A O 1
ATOM 2522 N N . PRO A 1 307 ? 53.984 14.852 -29.528 1.00 52.00 307 PRO A N 1
ATOM 2523 C CA . PRO A 1 307 ? 55.128 15.290 -30.309 1.00 52.00 307 PRO A CA 1
ATOM 2524 C C . PRO A 1 307 ? 56.314 14.386 -29.975 1.00 52.00 307 PRO A C 1
ATOM 2526 O O . PRO A 1 307 ? 56.619 14.141 -28.807 1.00 52.00 307 PRO A O 1
ATOM 2529 N N . LYS A 1 308 ? 56.968 13.852 -31.013 1.00 54.00 308 LYS A N 1
ATOM 2530 C CA . LYS A 1 308 ? 58.216 13.106 -30.848 1.00 54.00 308 LYS A CA 1
ATOM 2531 C C . LYS A 1 308 ? 59.209 14.041 -30.167 1.00 54.00 308 LYS A C 1
ATOM 2533 O O . LYS A 1 308 ? 59.657 15.004 -30.783 1.00 54.00 308 LYS A O 1
ATOM 2538 N N . VAL A 1 309 ? 59.522 13.764 -28.905 1.00 51.94 309 VAL A N 1
ATOM 2539 C CA . VAL A 1 309 ? 60.554 14.483 -28.161 1.00 51.94 309 VAL A CA 1
ATOM 2540 C C . VAL A 1 309 ? 61.851 14.349 -28.956 1.00 51.94 309 VAL A C 1
ATOM 2542 O O . VAL A 1 309 ? 62.339 13.240 -29.187 1.00 51.94 309 VAL A O 1
ATOM 2545 N N . GLY A 1 310 ? 62.346 15.477 -29.466 1.00 51.88 310 GLY A N 1
ATOM 2546 C CA . GLY A 1 310 ? 63.582 15.532 -30.232 1.00 51.88 310 GLY A CA 1
ATOM 2547 C C . GLY A 1 310 ? 64.733 14.997 -29.389 1.00 51.88 310 GLY A C 1
ATOM 2548 O O . GLY A 1 310 ? 64.874 15.357 -28.222 1.00 51.88 310 GLY A O 1
ATOM 2549 N N . LYS A 1 311 ? 65.547 14.113 -29.974 1.00 51.38 311 LYS A N 1
ATOM 2550 C CA . LYS A 1 311 ? 66.790 13.654 -29.351 1.00 51.38 311 LYS A CA 1
ATOM 2551 C C . LYS A 1 311 ? 67.653 14.879 -29.045 1.00 51.38 311 LYS A C 1
ATOM 2553 O O . LYS A 1 311 ? 68.106 15.550 -29.970 1.00 51.38 311 LYS A O 1
ATOM 2558 N N . VAL A 1 312 ? 67.886 15.142 -27.763 1.00 50.94 312 VAL A N 1
ATOM 2559 C CA . VAL A 1 312 ? 68.907 16.093 -27.318 1.00 50.94 312 VAL A CA 1
ATOM 2560 C C . VAL A 1 312 ? 70.252 15.534 -27.780 1.00 50.94 312 VAL A C 1
ATOM 2562 O O . VAL A 1 312 ? 70.662 14.457 -27.342 1.00 50.94 312 VAL A O 1
ATOM 2565 N N . LYS A 1 313 ? 70.896 16.217 -28.731 1.00 50.41 313 LYS A N 1
ATOM 2566 C CA . LYS A 1 313 ? 72.287 15.935 -29.091 1.00 50.41 313 LYS A CA 1
ATOM 2567 C C . LYS A 1 313 ? 73.151 16.311 -27.883 1.00 50.41 313 LYS A C 1
ATOM 2569 O O . LYS A 1 313 ? 73.060 17.443 -27.415 1.00 50.41 313 LYS A O 1
ATOM 2574 N N . LYS A 1 314 ? 73.899 15.334 -27.370 1.00 56.69 314 LYS A N 1
ATOM 2575 C CA . LYS A 1 314 ? 75.052 15.574 -26.497 1.00 56.69 314 LYS A CA 1
ATOM 2576 C C . LYS A 1 314 ? 76.194 16.154 -27.316 1.00 56.69 314 LYS A C 1
ATOM 2578 O O . LYS A 1 314 ? 76.283 15.770 -28.506 1.00 56.69 314 LYS A O 1
#

Sequence (314 aa):
MISNENNQINELNNNGYIIIKTLSKEEQKYGLSCMKHDMVDYTLLKSFIDDYFLPKIPFSDPIYLKARISNNNNSTDAAVLHSDIYNYTSERTIPMYTALCYFDKAELELVPGSHIMPRTSFSEDNDNRTVLHLEPGDIVVFNAVISHRGVNFSNGANRRVLQVFELFPTRELHDQNVSKFLTCDTSPKKRGNKNLLYYVAQVKWLIEIVNFVGYYLSFYDLKYKVVGMDLPPWQKKGRYISYEPGGRVDYKEGLVDKNNVNVIFNDSEIIKYSHFYAWIMFICFFIIILLIVYKFRNKIGKVVKLPKVGKVKK

Organism: NCBI:txid1070528